Protein AF-T1HGW3-F1 (afdb_monomer_lite)

Structure (mmCIF, N/CA/C/O backbone):
data_AF-T1HGW3-F1
#
_entry.id   AF-T1HGW3-F1
#
loop_
_atom_site.group_PDB
_atom_site.id
_atom_site.type_symbol
_atom_site.label_atom_id
_atom_site.label_alt_id
_atom_site.label_comp_id
_atom_site.label_asym_id
_atom_site.label_entity_id
_atom_site.label_seq_id
_atom_site.pdbx_PDB_ins_code
_atom_site.Cartn_x
_atom_site.Cartn_y
_atom_site.Cartn_z
_atom_site.occupancy
_atom_site.B_iso_or_equiv
_atom_site.auth_seq_id
_atom_site.auth_comp_id
_atom_site.auth_asym_id
_atom_site.auth_atom_id
_atom_site.pdbx_PDB_model_num
ATOM 1 N N . MET A 1 1 ? -16.230 51.670 -9.156 1.00 35.34 1 MET A N 1
ATOM 2 C CA . MET A 1 1 ? -17.684 51.632 -9.440 1.00 35.34 1 MET A CA 1
ATOM 3 C C . MET A 1 1 ? -17.888 50.877 -10.754 1.00 35.34 1 MET A C 1
ATOM 5 O O . MET A 1 1 ? -17.147 51.159 -11.685 1.00 35.34 1 MET A O 1
ATOM 9 N N . LYS A 1 2 ? -18.877 49.965 -10.806 1.00 33.25 2 LYS A N 1
ATOM 10 C CA . LYS A 1 2 ? -19.169 48.921 -11.826 1.00 33.25 2 LYS A CA 1
ATOM 11 C C . LYS A 1 2 ? -18.373 47.618 -11.666 1.00 33.25 2 LYS A C 1
ATOM 13 O O . LYS A 1 2 ? -17.161 47.667 -11.560 1.00 33.25 2 LYS A O 1
ATOM 18 N N . LYS A 1 3 ? -18.965 46.429 -11.759 1.00 30.86 3 LYS A N 1
ATOM 19 C CA . LYS A 1 3 ? -20.284 45.877 -11.384 1.00 30.86 3 LYS A CA 1
ATOM 20 C C . LYS A 1 3 ? -20.116 44.364 -11.602 1.00 30.86 3 LYS A C 1
ATOM 22 O O . LYS A 1 3 ? -19.493 43.958 -12.575 1.00 30.86 3 LYS A O 1
ATOM 27 N N . TRP A 1 4 ? -20.674 43.571 -10.699 1.00 33.19 4 TRP A N 1
ATOM 28 C CA . TRP A 1 4 ? -20.906 42.135 -10.843 1.00 33.19 4 TRP A CA 1
ATOM 29 C C . TRP A 1 4 ? -21.545 41.773 -12.195 1.00 33.19 4 TRP A C 1
ATOM 31 O O . TRP A 1 4 ? -22.584 42.347 -12.518 1.00 33.19 4 TRP A O 1
ATOM 41 N N . LEU A 1 5 ? -21.005 40.771 -12.902 1.00 34.34 5 LEU A N 1
ATOM 42 C CA . LEU A 1 5 ? -21.762 39.895 -13.805 1.00 34.34 5 LEU A CA 1
ATOM 43 C C . LEU A 1 5 ? -21.205 38.458 -13.763 1.00 34.34 5 LEU A C 1
ATOM 45 O O . LEU A 1 5 ? -20.056 38.193 -14.095 1.00 34.34 5 LEU A O 1
ATOM 49 N N . ALA A 1 6 ? -22.085 37.570 -13.305 1.00 34.44 6 ALA A N 1
ATOM 50 C CA . ALA A 1 6 ? -22.198 36.127 -13.489 1.00 34.44 6 ALA A CA 1
ATOM 51 C C . ALA A 1 6 ? -21.183 35.391 -14.400 1.00 34.44 6 ALA A C 1
ATOM 53 O O . ALA A 1 6 ? -21.177 35.535 -15.617 1.00 34.44 6 ALA A O 1
ATOM 54 N N . GLY A 1 7 ? -20.485 34.412 -13.816 1.00 34.81 7 GLY A N 1
ATOM 55 C CA . GLY A 1 7 ? -20.885 33.010 -14.005 1.00 34.81 7 GLY A CA 1
ATOM 56 C C . GLY A 1 7 ? -20.758 32.355 -15.387 1.00 34.81 7 GLY A C 1
ATOM 57 O O . GLY A 1 7 ? -21.427 31.350 -15.608 1.00 34.81 7 GLY A O 1
ATOM 58 N N . LYS A 1 8 ? -19.913 32.841 -16.301 1.00 33.22 8 LYS A N 1
ATOM 59 C CA . LYS A 1 8 ? -19.412 32.033 -17.430 1.00 33.22 8 LYS A CA 1
ATOM 60 C C . LYS A 1 8 ? -17.915 32.257 -17.589 1.00 33.22 8 LYS A C 1
ATOM 62 O O . LYS A 1 8 ? -17.477 33.305 -18.051 1.00 33.22 8 LYS A O 1
ATOM 67 N N . ARG A 1 9 ? -17.133 31.263 -17.166 1.00 37.44 9 ARG A N 1
ATOM 68 C CA . ARG A 1 9 ? -15.692 31.187 -17.410 1.00 37.44 9 ARG A CA 1
ATOM 69 C C . ARG A 1 9 ? -15.518 30.988 -18.919 1.00 37.44 9 ARG A C 1
ATOM 71 O O . ARG A 1 9 ? -15.710 29.886 -19.419 1.00 37.44 9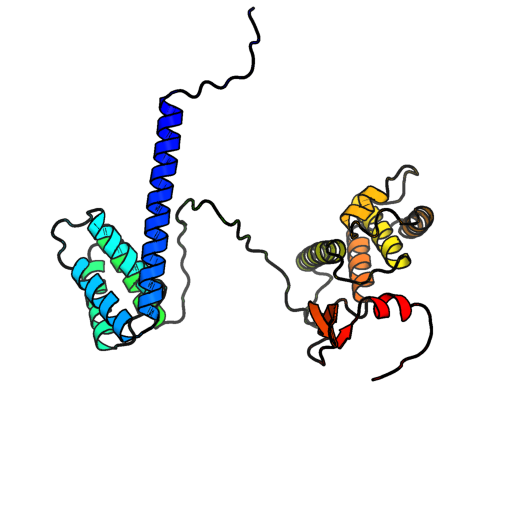 ARG A O 1
ATOM 78 N N . PHE A 1 10 ? -15.290 32.073 -19.657 1.00 38.00 10 PHE A N 1
ATOM 79 C CA . PHE A 1 10 ? -14.807 31.984 -21.031 1.00 38.00 10 PHE A CA 1
ATOM 80 C C . PHE A 1 10 ? -13.375 31.469 -20.938 1.00 38.00 10 PHE A C 1
ATOM 82 O O . PHE A 1 10 ? -12.465 32.236 -20.635 1.00 38.00 10 PHE A O 1
ATOM 89 N N . TYR A 1 11 ? -13.203 30.161 -21.107 1.00 37.62 11 TYR A N 1
ATOM 90 C CA . TYR A 1 11 ? -11.886 29.581 -21.323 1.00 37.62 11 TYR A CA 1
ATOM 91 C C . TYR A 1 11 ? -11.337 30.202 -22.605 1.00 37.62 11 TYR A C 1
ATOM 93 O O . TYR A 1 11 ? -12.008 30.189 -23.642 1.00 37.62 11 TYR A O 1
ATOM 101 N N . SER A 1 12 ? -10.166 30.826 -22.520 1.00 45.72 12 SER A N 1
ATOM 102 C CA . SER A 1 12 ? -9.474 31.305 -23.709 1.00 45.72 12 SER A CA 1
ATOM 103 C C . SER A 1 12 ? -9.218 30.108 -24.631 1.00 45.72 12 SER A C 1
ATOM 105 O O . SER A 1 12 ? -8.975 28.994 -24.164 1.00 45.72 12 SER A O 1
ATOM 107 N N . ASN A 1 13 ? -9.274 30.313 -25.951 1.00 43.00 13 ASN A N 1
ATOM 108 C CA . ASN A 1 13 ? -9.000 29.237 -26.913 1.00 43.00 13 ASN A CA 1
ATOM 109 C C . ASN A 1 13 ? -7.637 28.566 -26.646 1.00 43.00 13 ASN A C 1
ATOM 111 O O . ASN A 1 13 ? -7.491 27.374 -26.883 1.00 43.00 13 ASN A O 1
ATOM 115 N N . GLU A 1 14 ? -6.670 29.294 -26.082 1.00 45.25 14 GLU A N 1
ATOM 116 C CA . GLU A 1 14 ? -5.367 28.766 -25.659 1.00 45.25 14 GLU A CA 1
ATOM 117 C C . GLU A 1 14 ? -5.450 27.772 -24.485 1.00 45.25 14 GLU A C 1
ATOM 119 O O . GLU A 1 14 ? -4.752 26.761 -24.521 1.00 45.25 14 GLU A O 1
ATOM 124 N N . GLU A 1 15 ? -6.320 27.985 -23.486 1.00 45.53 15 GLU A N 1
ATOM 125 C CA . GLU A 1 15 ? -6.534 27.028 -22.382 1.00 45.53 15 GLU A CA 1
ATOM 126 C C . GLU A 1 15 ? -7.225 25.748 -22.869 1.00 45.53 15 GLU A C 1
ATOM 128 O O . GLU A 1 15 ? -6.808 24.649 -22.508 1.00 45.53 15 GLU A O 1
ATOM 133 N N . VAL A 1 16 ? -8.225 25.866 -23.750 1.00 51.69 16 VAL A N 1
ATOM 134 C CA . VAL A 1 16 ? -8.924 24.699 -24.322 1.00 51.69 16 VAL A CA 1
ATOM 135 C C . VAL A 1 16 ? -7.991 23.878 -25.219 1.00 51.69 16 VAL A C 1
ATOM 137 O O . VAL A 1 16 ? -8.015 22.647 -25.181 1.00 51.69 16 VAL A O 1
ATOM 140 N N . ILE A 1 17 ? -7.129 24.537 -25.999 1.00 53.41 17 ILE A N 1
ATOM 141 C CA . ILE A 1 17 ? -6.108 23.866 -26.815 1.00 53.41 17 ILE A CA 1
ATOM 142 C C . ILE A 1 17 ? -5.052 23.205 -25.917 1.00 53.41 17 ILE A C 1
ATOM 144 O O . ILE A 1 17 ? -4.644 22.083 -26.202 1.00 53.41 17 ILE A O 1
ATOM 148 N N . ALA A 1 18 ? -4.641 23.838 -24.813 1.00 52.56 18 ALA A N 1
ATOM 149 C CA . ALA A 1 18 ? -3.690 23.257 -23.865 1.00 52.56 18 ALA A CA 1
ATOM 150 C C . ALA A 1 18 ? -4.257 22.036 -23.119 1.00 52.56 18 ALA A C 1
ATOM 152 O O . ALA A 1 18 ? -3.550 21.040 -22.979 1.00 52.56 18 ALA A O 1
ATOM 153 N N . GLU A 1 19 ? -5.525 22.066 -22.696 1.00 51.50 19 GLU A N 1
ATOM 154 C CA . GLU A 1 19 ? -6.200 20.911 -22.085 1.00 51.50 19 GLU A CA 1
ATOM 155 C C . GLU A 1 19 ? -6.411 19.778 -23.094 1.00 51.50 19 GLU A C 1
ATOM 157 O O . GLU A 1 19 ? -6.121 18.626 -22.786 1.00 51.50 19 GLU A O 1
ATOM 162 N N . THR A 1 20 ? -6.815 20.093 -24.328 1.00 52.31 20 THR A N 1
ATOM 163 C CA . THR A 1 20 ? -6.982 19.089 -25.395 1.00 52.31 20 THR A CA 1
ATOM 164 C C . THR A 1 20 ? -5.640 18.466 -25.793 1.00 52.31 20 THR A C 1
ATOM 166 O O . THR A 1 20 ? -5.544 17.254 -25.999 1.00 52.31 20 THR A O 1
ATOM 169 N N . ASN A 1 21 ? -4.574 19.267 -25.852 1.00 51.03 21 ASN A N 1
ATOM 170 C CA . ASN A 1 21 ? -3.213 18.786 -26.083 1.00 51.03 21 ASN A CA 1
ATOM 171 C C . ASN A 1 21 ? -2.701 17.962 -24.892 1.00 51.03 21 ASN A C 1
ATOM 173 O O . ASN A 1 21 ? -2.064 16.935 -25.091 1.00 51.03 21 ASN A O 1
ATOM 177 N N . GLY A 1 22 ? -3.016 18.355 -23.656 1.00 52.16 22 GLY A N 1
ATOM 178 C CA . GLY A 1 22 ? -2.684 17.585 -22.457 1.00 52.16 22 GLY A CA 1
ATOM 179 C C . GLY A 1 22 ? -3.406 16.238 -22.411 1.00 52.16 22 GLY A C 1
ATOM 180 O O . GLY A 1 22 ? -2.785 15.210 -22.159 1.00 52.16 22 GLY A O 1
ATOM 181 N N . ASP A 1 23 ? -4.697 16.216 -22.738 1.00 56.41 23 ASP A N 1
ATOM 182 C CA . ASP A 1 23 ? -5.510 15.001 -22.772 1.00 56.41 23 ASP A CA 1
ATOM 183 C C . ASP A 1 23 ? -5.105 14.049 -23.903 1.00 56.41 23 ASP A C 1
ATOM 185 O O . ASP A 1 23 ? -5.106 12.832 -23.714 1.00 56.41 23 ASP A O 1
ATOM 189 N N . THR A 1 24 ? -4.735 14.570 -25.075 1.00 58.16 24 THR A N 1
ATOM 190 C CA . THR A 1 24 ? -4.224 13.748 -26.186 1.00 58.16 24 THR A CA 1
ATOM 191 C C . THR A 1 24 ? -2.833 13.190 -25.895 1.00 58.16 24 THR A C 1
ATOM 193 O O . THR A 1 24 ? -2.584 12.018 -26.179 1.00 58.16 24 THR A O 1
ATOM 196 N N . VAL A 1 25 ? -1.950 13.974 -25.266 1.00 59.56 25 VAL A N 1
ATOM 197 C CA . VAL A 1 25 ? -0.627 13.509 -24.822 1.00 59.56 25 VAL A CA 1
ATOM 198 C C . VAL A 1 25 ? -0.758 12.423 -23.751 1.00 59.56 25 VAL A C 1
ATOM 200 O O . VAL A 1 25 ? -0.160 11.362 -23.915 1.00 59.56 25 VAL A O 1
ATOM 203 N N . CYS A 1 26 ? -1.598 12.619 -22.728 1.00 59.25 26 CYS A N 1
ATOM 204 C CA . CYS A 1 26 ? -1.843 11.605 -21.697 1.00 59.25 26 CYS A CA 1
ATOM 205 C C . CYS A 1 26 ? -2.392 10.296 -22.285 1.00 59.25 26 CYS A C 1
ATOM 207 O O . CYS A 1 26 ? -1.941 9.218 -21.911 1.00 59.25 26 CYS A O 1
ATOM 209 N N . ARG A 1 27 ? -3.319 10.370 -23.251 1.00 60.47 27 ARG A N 1
ATOM 210 C CA . ARG A 1 27 ? -3.857 9.174 -23.925 1.00 60.47 27 ARG A CA 1
ATOM 211 C C . ARG A 1 27 ? -2.791 8.415 -24.711 1.00 60.47 27 ARG A C 1
ATOM 213 O O . ARG A 1 27 ? -2.727 7.195 -24.611 1.00 60.47 27 ARG A O 1
ATOM 220 N N . ALA A 1 28 ? -1.940 9.124 -25.450 1.00 60.84 28 ALA A N 1
ATOM 221 C CA . ALA A 1 28 ? -0.844 8.500 -26.188 1.00 60.84 28 ALA A CA 1
ATOM 222 C C . ALA A 1 28 ? 0.185 7.846 -25.244 1.00 60.84 28 ALA A C 1
ATOM 224 O O . ALA A 1 28 ? 0.716 6.777 -25.540 1.00 60.84 28 ALA A O 1
ATOM 225 N N . GLU A 1 29 ? 0.470 8.462 -24.095 1.00 64.25 29 GLU A N 1
ATOM 226 C CA . GLU A 1 29 ? 1.344 7.891 -23.063 1.00 64.25 29 GLU A CA 1
ATOM 227 C C . GLU A 1 29 ? 0.744 6.630 -22.422 1.00 64.25 29 GLU A C 1
ATOM 229 O O . GLU A 1 29 ? 1.451 5.628 -22.286 1.00 64.25 29 GLU A O 1
ATOM 234 N N . ASP A 1 30 ? -0.554 6.634 -22.113 1.00 68.50 30 ASP A N 1
ATOM 235 C CA . ASP A 1 30 ? -1.272 5.471 -21.576 1.00 68.50 30 ASP A CA 1
ATOM 236 C C . ASP A 1 30 ? -1.290 4.296 -22.575 1.00 68.50 30 ASP A C 1
ATOM 238 O O . ASP A 1 30 ? -1.044 3.147 -22.198 1.00 68.50 30 ASP A O 1
ATOM 242 N N . GLU A 1 31 ? -1.497 4.568 -23.868 1.00 74.44 31 GLU A N 1
ATOM 243 C CA . GLU A 1 31 ? -1.407 3.558 -24.934 1.00 74.44 31 GLU A CA 1
ATOM 244 C C . GLU A 1 31 ? -0.008 2.933 -25.013 1.00 74.44 31 GLU A C 1
ATOM 246 O O . GLU A 1 31 ? 0.134 1.713 -25.148 1.00 74.44 31 GLU A O 1
ATOM 251 N N . HIS A 1 32 ? 1.041 3.750 -24.876 1.00 72.69 32 HIS A N 1
ATOM 252 C CA . HIS A 1 32 ? 2.415 3.259 -24.840 1.00 72.69 32 HIS A CA 1
ATOM 253 C C . HIS A 1 32 ? 2.677 2.375 -23.615 1.00 72.69 32 HIS A C 1
ATOM 255 O O . HIS A 1 32 ? 3.290 1.317 -23.762 1.00 72.69 32 HIS A O 1
ATOM 261 N N . ILE A 1 33 ? 2.199 2.755 -22.428 1.00 76.00 33 ILE A N 1
ATOM 262 C CA . ILE A 1 33 ? 2.351 1.950 -21.207 1.00 76.00 33 ILE A CA 1
ATOM 263 C C . ILE A 1 33 ? 1.651 0.597 -21.365 1.00 76.00 33 ILE A C 1
ATOM 265 O O . ILE A 1 33 ? 2.260 -0.441 -21.094 1.00 76.00 33 ILE A O 1
ATOM 269 N N . HIS A 1 34 ? 0.414 0.587 -21.864 1.00 77.88 34 HIS A N 1
ATOM 270 C CA . HIS A 1 34 ? -0.331 -0.649 -22.100 1.00 77.88 34 HIS A CA 1
ATOM 271 C C . HIS A 1 34 ? 0.341 -1.560 -23.127 1.00 77.88 34 HIS A C 1
ATOM 273 O O . HIS A 1 34 ? 0.393 -2.778 -22.933 1.00 77.88 34 HIS A O 1
ATOM 279 N N . LEU A 1 35 ? 0.900 -0.993 -24.198 1.00 82.56 35 LEU A N 1
ATOM 280 C CA . LEU A 1 35 ? 1.646 -1.761 -25.189 1.00 82.56 35 LEU A CA 1
ATOM 281 C C . LEU A 1 35 ? 2.895 -2.410 -24.574 1.00 82.56 35 LEU A C 1
ATOM 283 O O . LEU A 1 35 ? 3.123 -3.603 -24.774 1.00 82.56 35 LEU A O 1
ATOM 287 N N . LEU A 1 36 ? 3.679 -1.656 -23.796 1.00 82.69 36 LEU A N 1
ATOM 288 C CA . LEU A 1 36 ? 4.890 -2.163 -23.137 1.00 82.69 36 LEU A CA 1
ATOM 289 C C . LEU A 1 36 ? 4.564 -3.272 -22.129 1.00 82.69 36 LEU A C 1
ATOM 291 O O . LEU A 1 36 ? 5.244 -4.302 -22.113 1.00 82.69 36 LEU A O 1
ATOM 295 N N . GLN A 1 37 ? 3.509 -3.087 -21.329 1.00 82.12 37 GLN A N 1
ATOM 296 C CA . GLN A 1 37 ? 2.993 -4.108 -20.412 1.00 82.12 37 GLN A CA 1
ATOM 297 C C . GLN A 1 37 ? 2.606 -5.372 -21.179 1.00 82.12 37 GLN A C 1
ATOM 299 O O . GLN A 1 37 ? 3.113 -6.448 -20.876 1.00 82.12 37 GLN A O 1
ATOM 304 N N . THR A 1 38 ? 1.811 -5.231 -22.242 1.00 85.69 38 THR A N 1
ATOM 305 C CA . THR A 1 38 ? 1.345 -6.361 -23.056 1.00 85.69 38 THR A CA 1
ATOM 306 C C . THR A 1 38 ? 2.509 -7.139 -23.670 1.00 85.69 38 THR A C 1
ATOM 308 O O . THR A 1 38 ? 2.530 -8.367 -23.605 1.00 85.69 38 THR A O 1
ATOM 311 N N . ILE A 1 39 ? 3.495 -6.453 -24.258 1.00 86.44 39 ILE A N 1
ATOM 312 C CA . ILE A 1 39 ? 4.671 -7.100 -24.865 1.00 86.44 39 ILE A CA 1
ATOM 313 C C . ILE A 1 39 ? 5.464 -7.868 -23.804 1.00 86.44 39 ILE A C 1
ATOM 315 O O . ILE A 1 39 ? 5.804 -9.033 -24.013 1.00 86.44 39 ILE A O 1
ATOM 319 N N . THR A 1 40 ? 5.724 -7.233 -22.659 1.00 83.81 40 THR A N 1
ATOM 320 C CA . THR A 1 40 ? 6.521 -7.825 -21.577 1.00 83.81 40 THR A CA 1
ATOM 321 C C . THR A 1 40 ? 5.810 -9.035 -20.973 1.00 83.81 40 THR A C 1
ATOM 323 O O . THR A 1 40 ? 6.403 -10.108 -20.875 1.00 83.81 40 THR A O 1
ATOM 326 N N . GLU A 1 41 ? 4.519 -8.911 -20.657 1.00 86.88 41 GLU A N 1
ATOM 327 C CA . GLU A 1 41 ? 3.695 -10.004 -20.133 1.00 86.88 41 GLU A CA 1
ATOM 328 C C . GLU A 1 41 ? 3.662 -11.196 -21.093 1.00 86.88 41 GLU A C 1
ATOM 330 O O . GLU A 1 41 ? 3.873 -12.333 -20.675 1.00 86.88 41 GLU A O 1
ATOM 335 N N . ARG A 1 42 ? 3.455 -10.952 -22.395 1.00 86.56 42 ARG A N 1
ATOM 336 C CA . ARG A 1 42 ? 3.427 -12.013 -23.414 1.00 86.56 42 ARG A CA 1
ATOM 337 C C . ARG A 1 42 ? 4.778 -12.703 -23.565 1.00 86.56 42 ARG A C 1
ATOM 339 O O . ARG A 1 42 ? 4.807 -13.926 -23.702 1.00 86.56 42 ARG A O 1
ATOM 346 N N . ALA A 1 43 ? 5.878 -11.952 -23.526 1.00 88.31 43 ALA A N 1
ATOM 347 C CA . ALA A 1 43 ? 7.223 -12.512 -23.604 1.00 88.31 43 ALA A CA 1
ATOM 348 C C . ALA A 1 43 ? 7.556 -13.377 -22.377 1.00 88.31 43 ALA A C 1
ATOM 350 O O . ALA A 1 43 ? 8.167 -14.433 -22.521 1.00 88.31 43 ALA A O 1
ATOM 351 N N . MET A 1 44 ? 7.084 -12.988 -21.189 1.00 87.81 44 MET A N 1
ATOM 352 C CA . MET A 1 44 ? 7.277 -13.740 -19.943 1.00 87.81 44 MET A CA 1
ATOM 353 C C . MET A 1 44 ? 6.516 -15.074 -19.890 1.00 87.81 44 MET A C 1
ATOM 355 O O . MET A 1 44 ? 6.827 -15.909 -19.046 1.00 87.81 44 MET A O 1
ATOM 359 N N . LEU A 1 45 ? 5.558 -15.321 -20.793 1.00 89.81 45 LEU A N 1
ATOM 360 C CA . LEU A 1 45 ? 4.833 -16.599 -20.845 1.00 89.81 45 LEU A CA 1
ATOM 361 C C . LEU A 1 45 ? 5.699 -17.771 -21.328 1.00 89.81 45 LEU A C 1
ATOM 363 O O . LEU A 1 45 ? 5.347 -18.924 -21.077 1.00 89.81 45 LEU A O 1
ATOM 367 N N . LYS A 1 46 ? 6.783 -17.508 -22.071 1.00 89.94 46 LYS A N 1
ATOM 368 C CA . LYS A 1 46 ? 7.682 -18.547 -22.593 1.00 89.94 46 LYS A CA 1
ATOM 369 C C . LYS A 1 46 ? 9.122 -18.061 -22.615 1.00 89.94 46 LYS A C 1
ATOM 371 O O . LYS A 1 46 ? 9.433 -17.079 -23.282 1.00 89.94 46 LYS A O 1
ATOM 376 N N . ASP A 1 47 ? 10.021 -18.849 -22.039 1.00 89.94 47 ASP A N 1
ATOM 377 C CA . ASP A 1 47 ? 11.460 -18.568 -22.009 1.00 89.94 47 ASP A CA 1
ATOM 378 C C . ASP A 1 47 ? 12.055 -18.256 -23.389 1.00 89.94 47 ASP A C 1
ATOM 380 O O . ASP A 1 47 ? 12.934 -17.403 -23.505 1.00 89.94 47 ASP A O 1
ATOM 384 N N . SER A 1 48 ? 11.590 -18.923 -24.450 1.00 91.38 48 SER A N 1
ATOM 385 C CA . SER A 1 48 ? 12.045 -18.665 -25.821 1.00 91.38 48 SER A CA 1
ATOM 386 C C . SER A 1 48 ? 11.612 -17.293 -26.347 1.00 91.38 48 SER A C 1
ATOM 388 O O . SER A 1 48 ? 12.392 -16.640 -27.032 1.00 91.38 48 SER A O 1
ATOM 390 N N . LEU A 1 49 ? 10.397 -16.840 -26.013 1.00 92.88 49 LEU A N 1
ATOM 391 C CA . LEU A 1 49 ? 9.899 -15.510 -26.386 1.00 92.88 49 LEU A CA 1
ATOM 392 C C . LEU A 1 49 ? 10.610 -14.420 -25.591 1.00 92.88 49 LEU A C 1
ATOM 394 O O . LEU A 1 49 ? 10.927 -13.370 -26.142 1.00 92.88 49 LEU A O 1
ATOM 398 N N . LEU A 1 50 ? 10.904 -14.686 -24.319 1.00 92.31 50 LEU A N 1
ATOM 399 C CA . LEU A 1 50 ? 11.708 -13.786 -23.507 1.00 92.31 50 LEU A CA 1
ATOM 400 C C . LEU A 1 50 ? 13.122 -13.639 -24.084 1.00 92.31 50 LEU A C 1
ATOM 402 O O . LEU A 1 50 ? 13.605 -12.522 -24.240 1.00 92.31 50 LEU A O 1
ATOM 406 N N . GLY A 1 51 ? 13.766 -14.748 -24.459 1.00 94.38 51 GLY A N 1
ATOM 407 C CA . GLY A 1 51 ? 15.061 -14.725 -25.141 1.00 94.38 51 GLY A CA 1
ATOM 408 C C . GLY A 1 51 ? 15.035 -13.907 -26.438 1.00 94.38 51 GLY A C 1
ATOM 409 O O . GLY A 1 51 ? 15.907 -13.063 -26.640 1.00 94.38 51 GLY A O 1
ATOM 410 N N . GLU A 1 52 ? 14.012 -14.105 -27.274 1.00 95.56 52 GLU A N 1
ATOM 411 C CA . GLU A 1 52 ? 13.806 -13.349 -28.517 1.00 95.56 52 GLU A CA 1
ATOM 412 C C . GLU A 1 52 ? 13.610 -11.847 -28.259 1.00 95.56 52 GLU A C 1
ATOM 414 O O . GLU A 1 52 ? 14.262 -11.027 -28.903 1.00 95.56 52 GLU A O 1
ATOM 419 N N . LEU A 1 53 ? 12.789 -11.475 -27.269 1.00 94.88 53 LEU A N 1
ATOM 420 C CA . LEU A 1 53 ? 12.590 -10.079 -26.870 1.00 94.88 53 LEU A CA 1
ATOM 421 C C . LEU A 1 53 ? 13.929 -9.406 -26.536 1.00 94.88 53 LEU A C 1
ATOM 423 O O . LEU A 1 53 ? 14.208 -8.310 -27.021 1.00 94.88 53 LEU A O 1
ATOM 427 N N . TYR A 1 54 ? 14.787 -10.066 -25.754 1.00 96.44 54 TYR A N 1
ATOM 428 C CA . TYR A 1 54 ? 16.103 -9.520 -25.417 1.00 96.44 54 TYR A CA 1
ATOM 429 C C . TYR A 1 54 ? 17.010 -9.361 -26.634 1.00 96.44 54 TYR A C 1
ATOM 431 O O . TYR A 1 54 ? 17.668 -8.331 -26.761 1.00 96.44 54 TYR A O 1
ATOM 439 N N . LEU A 1 55 ? 17.046 -10.343 -27.536 1.00 97.19 55 LEU A N 1
ATOM 440 C CA . LEU A 1 55 ? 17.854 -10.250 -28.754 1.00 97.19 55 LEU A CA 1
ATOM 441 C C . LEU A 1 55 ? 17.383 -9.104 -29.655 1.00 97.19 55 LEU A C 1
ATOM 443 O O . LEU A 1 55 ? 18.210 -8.355 -30.178 1.00 97.19 55 LEU A O 1
ATOM 447 N N . GLN A 1 56 ? 16.069 -8.914 -29.783 1.00 96.44 56 GLN A N 1
ATOM 448 C CA . GLN A 1 56 ? 15.498 -7.794 -30.527 1.00 96.44 56 GLN A CA 1
ATOM 449 C C . GLN A 1 56 ? 15.846 -6.450 -29.884 1.00 96.44 56 GLN A C 1
ATOM 451 O O . GLN A 1 56 ? 16.272 -5.537 -30.585 1.00 96.44 56 GLN A O 1
ATOM 456 N N . LEU A 1 57 ? 15.734 -6.321 -28.561 1.00 95.94 57 LEU A N 1
ATOM 457 C CA . LEU A 1 57 ? 16.074 -5.078 -27.864 1.00 95.94 57 LEU A CA 1
ATOM 458 C C . LEU A 1 57 ? 17.567 -4.748 -27.952 1.00 95.94 57 LEU A C 1
ATOM 460 O O . LEU A 1 57 ? 17.919 -3.594 -28.189 1.00 95.94 57 LEU A O 1
ATOM 464 N N . ILE A 1 58 ? 18.447 -5.747 -27.829 1.00 96.88 58 ILE A N 1
ATOM 465 C CA . ILE A 1 58 ? 19.892 -5.565 -28.037 1.00 96.88 58 ILE A CA 1
ATOM 466 C C . ILE A 1 58 ? 20.155 -5.088 -29.467 1.00 96.88 58 ILE A C 1
ATOM 468 O O . ILE A 1 58 ? 20.874 -4.112 -29.665 1.00 96.88 58 ILE A O 1
ATOM 472 N N . LYS A 1 59 ? 19.515 -5.708 -30.467 1.00 96.62 59 LYS A N 1
ATOM 473 C CA . LYS A 1 59 ? 19.628 -5.282 -31.867 1.00 96.62 59 LYS A CA 1
ATOM 474 C C . LYS A 1 59 ? 19.200 -3.824 -32.057 1.00 96.62 59 LYS A C 1
ATOM 476 O O . LYS A 1 59 ? 19.934 -3.070 -32.679 1.00 96.62 59 LYS A O 1
ATOM 481 N N . GLN A 1 60 ? 18.049 -3.418 -31.517 1.00 95.19 60 GLN A N 1
ATOM 482 C CA . GLN A 1 60 ? 17.533 -2.049 -31.684 1.00 95.19 60 GLN A CA 1
ATOM 483 C C . GLN A 1 60 ? 18.336 -0.983 -30.923 1.00 95.19 60 GLN A C 1
ATOM 485 O O . GLN A 1 60 ? 18.209 0.205 -31.208 1.00 95.19 60 GLN A O 1
ATOM 490 N N . THR A 1 61 ? 19.154 -1.398 -29.956 1.00 95.19 61 THR A N 1
ATOM 491 C CA . THR A 1 61 ? 20.026 -0.515 -29.167 1.00 95.19 61 THR A CA 1
ATOM 492 C C . THR A 1 61 ? 21.495 -0.589 -29.593 1.00 95.19 61 THR A C 1
ATOM 494 O O . THR A 1 61 ? 22.341 0.067 -28.994 1.00 95.19 61 THR A O 1
ATOM 497 N N . THR A 1 62 ? 21.820 -1.373 -30.626 1.00 94.94 62 THR A N 1
ATOM 498 C CA . THR A 1 62 ? 23.174 -1.470 -31.184 1.00 94.94 62 THR A CA 1
ATOM 499 C C . THR A 1 62 ? 23.301 -0.527 -32.372 1.00 94.94 62 THR A C 1
ATOM 501 O O . THR A 1 62 ? 22.544 -0.664 -33.329 1.00 94.94 62 THR A O 1
ATOM 504 N N . ASP A 1 63 ? 24.261 0.402 -32.314 1.00 90.06 63 ASP A N 1
ATOM 505 C CA . ASP A 1 63 ? 24.659 1.282 -33.424 1.00 90.06 63 ASP A CA 1
ATOM 506 C C . ASP A 1 63 ? 23.458 1.924 -34.152 1.00 90.06 63 ASP A C 1
ATOM 508 O O . ASP A 1 63 ? 23.362 1.922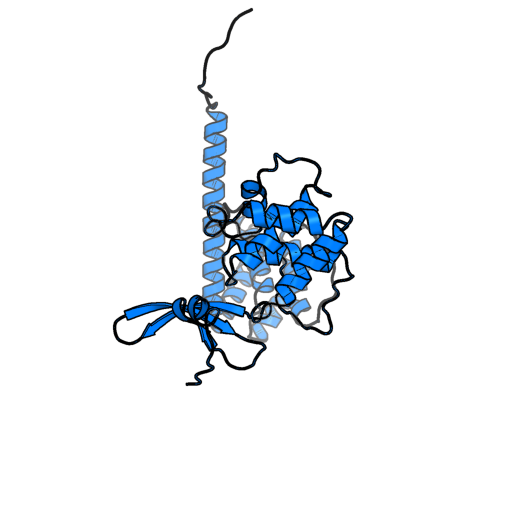 -35.381 1.00 90.06 63 ASP A O 1
ATOM 512 N N . HIS A 1 64 ? 22.497 2.441 -33.376 1.00 90.38 64 HIS A N 1
ATOM 513 C CA . HIS A 1 64 ? 21.286 3.051 -33.920 1.00 90.38 64 HIS A CA 1
ATOM 514 C C . HIS A 1 64 ? 21.652 4.244 -34.827 1.00 90.38 64 HIS A C 1
ATOM 516 O O . HIS A 1 64 ? 22.480 5.064 -34.426 1.00 90.38 64 HIS A O 1
ATOM 522 N N . PRO A 1 65 ? 21.024 4.395 -36.011 1.00 88.88 65 PRO A N 1
ATOM 523 C CA . PRO A 1 65 ? 21.409 5.409 -37.003 1.00 88.88 65 PRO A CA 1
ATOM 524 C C . PRO A 1 65 ? 21.266 6.851 -36.502 1.00 88.88 65 PRO A C 1
ATOM 526 O O . PRO A 1 65 ? 21.957 7.741 -36.986 1.00 88.88 65 PRO A O 1
ATOM 529 N N . ASP A 1 66 ? 20.374 7.066 -35.535 1.00 89.00 66 ASP A N 1
ATOM 530 C CA . ASP A 1 66 ? 20.166 8.349 -34.862 1.00 89.00 66 ASP A CA 1
ATOM 531 C C . ASP A 1 66 ? 20.220 8.158 -33.332 1.00 89.00 66 ASP A C 1
ATOM 533 O O . ASP A 1 66 ? 19.190 7.827 -32.713 1.00 89.00 66 ASP A O 1
ATOM 537 N N . PRO A 1 67 ? 21.420 8.222 -32.723 1.00 86.50 67 PRO A N 1
ATOM 538 C CA . PRO A 1 67 ? 21.604 8.039 -31.287 1.00 86.50 67 PRO A CA 1
ATOM 539 C C . PRO A 1 67 ? 20.847 9.090 -30.471 1.00 86.50 67 PRO A C 1
ATOM 541 O O . PRO A 1 67 ? 20.778 10.255 -30.847 1.00 86.50 67 PRO A O 1
ATOM 544 N N . ASN A 1 68 ? 20.299 8.703 -29.320 1.00 86.81 68 ASN A N 1
ATOM 545 C CA . ASN A 1 68 ? 19.465 9.546 -28.447 1.00 86.81 68 ASN A CA 1
ATOM 546 C C . ASN A 1 68 ? 18.162 10.077 -29.084 1.00 86.81 68 ASN A C 1
ATOM 548 O O . ASN A 1 68 ? 17.454 10.879 -28.470 1.00 86.81 68 ASN A O 1
ATOM 552 N N . SER A 1 69 ? 17.786 9.606 -30.276 1.00 90.62 69 SER A N 1
ATOM 553 C CA . SER A 1 69 ? 16.460 9.874 -30.839 1.00 90.62 69 SER A CA 1
ATOM 554 C C . SER A 1 69 ? 15.348 9.320 -29.945 1.00 90.62 69 SER A C 1
ATOM 556 O O . SER A 1 69 ? 15.523 8.347 -29.208 1.00 90.62 69 SER A O 1
ATOM 558 N N . ARG A 1 70 ? 14.138 9.885 -30.047 1.00 86.62 70 ARG A N 1
ATOM 559 C CA . ARG A 1 70 ? 12.974 9.421 -29.265 1.00 86.62 70 ARG A CA 1
ATOM 560 C C . ARG A 1 70 ? 12.708 7.921 -29.437 1.00 86.62 70 ARG A C 1
ATOM 562 O O . ARG A 1 70 ? 12.264 7.266 -28.499 1.00 86.62 70 ARG A O 1
ATOM 569 N N . VAL A 1 71 ? 12.955 7.383 -30.632 1.00 88.38 71 VAL A N 1
ATOM 570 C CA . VAL A 1 71 ? 12.778 5.958 -30.943 1.00 88.38 71 VAL A CA 1
ATOM 571 C C . VAL A 1 71 ? 13.851 5.119 -30.253 1.00 88.38 71 VAL A C 1
ATOM 573 O O . VAL A 1 71 ? 13.520 4.165 -29.555 1.00 88.38 71 VAL A O 1
ATOM 576 N N . ASN A 1 72 ? 15.117 5.510 -30.374 1.00 91.69 72 ASN A N 1
ATOM 577 C CA . ASN A 1 72 ? 16.230 4.859 -29.692 1.00 91.69 72 ASN A CA 1
ATOM 578 C C . ASN A 1 72 ? 16.033 4.832 -28.163 1.00 91.69 72 ASN A C 1
ATOM 580 O O . ASN A 1 72 ? 16.090 3.764 -27.551 1.00 91.69 72 ASN A O 1
ATOM 584 N N . LEU A 1 73 ? 15.691 5.975 -27.557 1.00 90.81 73 LEU A N 1
ATOM 585 C CA . LEU A 1 73 ? 15.482 6.072 -26.110 1.00 90.81 73 LEU A CA 1
ATOM 586 C C . LEU A 1 73 ? 14.301 5.226 -25.627 1.00 90.81 73 LEU A C 1
ATOM 588 O O . LEU A 1 73 ? 14.325 4.733 -24.504 1.00 90.81 73 LEU A O 1
ATOM 592 N N . ARG A 1 74 ? 13.286 4.994 -26.470 1.00 89.94 74 ARG A N 1
ATOM 593 C CA . ARG A 1 74 ? 12.194 4.057 -26.160 1.00 89.94 74 ARG A CA 1
ATOM 594 C C . ARG A 1 74 ? 12.675 2.608 -26.114 1.00 89.94 74 ARG A C 1
ATOM 596 O O . ARG A 1 74 ? 12.255 1.875 -25.220 1.00 89.94 74 ARG A O 1
ATOM 603 N N . HIS A 1 75 ? 13.561 2.197 -27.022 1.00 92.94 75 HIS A N 1
ATOM 604 C CA . HIS A 1 75 ? 14.158 0.858 -26.981 1.00 92.94 75 HIS A CA 1
ATOM 605 C C . HIS A 1 75 ? 15.035 0.671 -25.739 1.00 92.94 75 HIS A C 1
ATOM 607 O O . HIS A 1 75 ? 14.920 -0.348 -25.059 1.00 92.94 75 HIS A O 1
ATOM 613 N N . TRP A 1 76 ? 15.844 1.675 -25.390 1.00 94.81 76 TRP A N 1
ATOM 614 C CA . TRP A 1 76 ? 16.642 1.669 -24.162 1.00 94.81 76 TRP A CA 1
ATOM 615 C C . TRP A 1 76 ? 15.785 1.662 -22.895 1.00 94.81 76 TRP A C 1
ATOM 617 O O . TRP A 1 76 ? 16.057 0.886 -21.976 1.00 94.81 76 TRP A O 1
ATOM 627 N N . ALA A 1 77 ? 14.712 2.454 -22.862 1.00 91.19 77 ALA A N 1
ATOM 628 C CA . ALA A 1 77 ? 13.753 2.447 -21.766 1.00 91.19 77 ALA A CA 1
ATOM 629 C C . ALA A 1 77 ? 13.115 1.060 -21.599 1.00 91.19 77 ALA A C 1
ATOM 631 O O . ALA A 1 77 ? 13.128 0.520 -20.494 1.00 91.19 77 ALA A O 1
ATOM 632 N N . LEU A 1 78 ? 12.645 0.432 -22.684 1.00 91.44 78 LEU A N 1
ATOM 633 C CA . LEU A 1 78 ? 12.071 -0.916 -22.636 1.00 91.44 78 LEU A CA 1
ATOM 634 C C . LEU A 1 78 ? 13.103 -1.974 -22.214 1.00 91.44 78 LEU A C 1
ATOM 636 O O . LEU A 1 78 ? 12.787 -2.822 -21.385 1.00 91.44 78 LEU A O 1
ATOM 640 N N . LEU A 1 79 ? 14.342 -1.909 -22.710 1.00 94.19 79 LEU A N 1
ATOM 641 C CA . LEU A 1 79 ? 15.415 -2.816 -22.289 1.00 94.19 79 LEU A CA 1
ATOM 642 C C . LEU A 1 79 ? 15.709 -2.692 -20.788 1.00 94.19 79 LEU A C 1
ATOM 644 O O . LEU A 1 79 ? 15.803 -3.697 -20.085 1.00 94.19 79 LEU A O 1
ATOM 648 N N . SER A 1 80 ? 15.808 -1.460 -20.289 1.00 92.62 80 SER A N 1
ATOM 649 C CA . SER A 1 80 ? 16.056 -1.184 -18.873 1.00 92.62 80 SER A CA 1
ATOM 650 C C . SER A 1 80 ? 14.902 -1.636 -17.971 1.00 92.62 80 SER A C 1
ATOM 652 O O . SER A 1 80 ? 15.141 -2.246 -16.926 1.00 92.62 80 SER A O 1
ATOM 654 N N . LEU A 1 81 ? 13.659 -1.428 -18.418 1.00 88.81 81 LEU A N 1
ATOM 655 C CA . LEU A 1 81 ? 12.453 -1.903 -17.751 1.00 88.81 81 LEU A CA 1
ATOM 656 C C . LEU A 1 81 ? 12.431 -3.431 -17.707 1.00 88.81 81 LEU A C 1
ATOM 658 O O . LEU A 1 81 ? 12.265 -3.999 -16.630 1.00 88.81 81 LEU A O 1
ATOM 662 N N . ALA A 1 82 ? 12.661 -4.097 -18.841 1.00 90.25 82 ALA A N 1
ATOM 663 C CA . ALA A 1 82 ? 12.683 -5.553 -18.920 1.00 90.25 82 ALA A CA 1
ATOM 664 C C . ALA A 1 82 ? 13.701 -6.139 -17.932 1.00 90.25 82 ALA A C 1
ATOM 666 O O . ALA A 1 82 ? 13.327 -6.978 -17.119 1.00 90.25 82 ALA A O 1
ATOM 667 N N . CYS A 1 83 ? 14.940 -5.623 -17.912 1.00 91.12 83 CYS A N 1
ATOM 668 C CA . CYS A 1 83 ? 15.984 -6.018 -16.954 1.00 91.12 83 CYS A CA 1
ATOM 669 C C . CYS A 1 83 ? 15.585 -5.840 -15.480 1.00 91.12 83 CYS A C 1
ATOM 671 O O . CYS A 1 83 ? 16.097 -6.567 -14.632 1.00 91.12 83 CYS A O 1
ATOM 673 N N . SER A 1 84 ? 14.701 -4.885 -15.168 1.00 86.56 84 SER A N 1
ATOM 674 C CA . SER A 1 84 ? 14.206 -4.658 -13.803 1.00 86.56 84 SER A CA 1
ATOM 675 C C . SER A 1 84 ? 13.101 -5.610 -13.359 1.00 86.56 84 SER A C 1
ATOM 677 O O . SER A 1 84 ? 12.891 -5.780 -12.160 1.00 86.56 84 SER A O 1
ATOM 679 N N . VAL A 1 85 ? 12.427 -6.248 -14.315 1.00 86.56 85 VAL A N 1
ATOM 680 C CA . VAL A 1 85 ? 11.311 -7.164 -14.062 1.00 86.56 85 VAL A CA 1
ATOM 681 C C . VAL A 1 85 ? 11.778 -8.617 -14.097 1.00 86.56 85 VAL A C 1
ATOM 683 O O . VAL A 1 85 ? 11.426 -9.405 -13.221 1.00 86.56 85 VAL A O 1
ATOM 686 N N . VAL A 1 86 ? 12.565 -8.993 -15.105 1.00 87.56 86 VAL A N 1
ATOM 687 C CA . VAL A 1 86 ? 13.001 -10.375 -15.345 1.00 87.56 86 VAL A CA 1
ATOM 688 C C . VAL A 1 86 ? 14.336 -10.377 -16.101 1.00 87.56 86 VAL A C 1
ATOM 690 O O . VAL A 1 86 ? 14.745 -9.366 -16.648 1.00 87.56 86 VAL A O 1
ATOM 693 N N . LEU A 1 87 ? 15.062 -11.496 -16.129 1.00 89.12 87 LEU A N 1
ATOM 694 C CA . LEU A 1 87 ? 16.269 -11.657 -16.953 1.00 89.12 87 LEU A CA 1
ATOM 695 C C . LEU A 1 87 ? 16.122 -12.867 -17.880 1.00 89.12 87 LEU A C 1
ATOM 697 O O . LEU A 1 87 ? 15.484 -13.844 -17.481 1.00 89.12 87 LEU A O 1
ATOM 701 N N . PRO A 1 88 ? 16.765 -12.878 -19.067 1.00 89.88 88 PRO A N 1
ATOM 702 C CA . PRO A 1 88 ? 16.654 -14.004 -19.986 1.00 89.88 88 PRO A CA 1
ATOM 703 C C . PRO A 1 88 ? 17.221 -15.277 -19.328 1.00 89.88 88 PRO A C 1
ATOM 705 O O . PRO A 1 88 ? 18.351 -15.254 -18.812 1.00 89.88 88 PRO A O 1
ATOM 708 N N . PRO A 1 89 ? 16.472 -16.394 -19.297 1.00 85.56 89 PRO A N 1
ATOM 709 C CA . PRO A 1 89 ? 16.900 -17.628 -18.634 1.00 85.56 89 PRO A CA 1
ATOM 710 C C . PRO A 1 89 ? 18.055 -18.314 -19.377 1.00 85.56 89 PRO A C 1
ATOM 712 O O . PRO A 1 89 ? 18.887 -18.980 -18.757 1.00 85.56 89 PRO A O 1
ATOM 715 N N . GLN A 1 90 ? 18.179 -18.105 -20.692 1.00 90.94 90 GLN A N 1
ATOM 716 C CA . GLN A 1 90 ? 19.267 -18.667 -21.489 1.00 90.94 90 GLN A CA 1
ATOM 717 C C . GLN A 1 90 ? 20.602 -18.002 -21.132 1.00 90.94 90 GLN A C 1
ATOM 719 O O . GLN A 1 90 ? 20.819 -16.810 -21.366 1.00 90.94 90 GLN A O 1
ATOM 724 N N . ARG A 1 91 ? 21.548 -18.801 -20.619 1.00 89.12 91 ARG A N 1
ATOM 725 C CA . ARG A 1 91 ? 22.870 -18.328 -20.165 1.00 89.12 91 ARG A CA 1
ATOM 726 C C . ARG A 1 91 ? 23.648 -17.563 -21.238 1.00 89.12 91 ARG A C 1
ATOM 728 O O . ARG A 1 91 ? 24.333 -16.600 -20.907 1.00 89.12 91 ARG A O 1
ATOM 735 N N . LEU A 1 92 ? 23.556 -17.985 -22.500 1.00 94.00 92 LEU A N 1
ATOM 736 C CA . LEU A 1 92 ? 24.251 -17.334 -23.616 1.00 94.00 92 LEU A CA 1
ATOM 737 C C . LEU A 1 92 ? 23.697 -15.930 -23.883 1.00 94.00 92 LEU A C 1
ATOM 739 O O . LEU A 1 92 ? 24.469 -14.977 -23.929 1.00 94.00 92 LEU A O 1
ATOM 743 N N . ILE A 1 93 ? 22.369 -15.792 -23.951 1.00 94.88 93 ILE A N 1
ATOM 744 C CA . ILE A 1 93 ? 21.696 -14.499 -24.139 1.00 94.88 93 ILE A CA 1
ATOM 745 C C . ILE A 1 93 ? 21.997 -13.574 -22.959 1.00 94.88 93 ILE A C 1
ATOM 747 O O . ILE A 1 93 ? 22.307 -12.406 -23.155 1.00 94.88 93 ILE A O 1
ATOM 751 N N . ARG A 1 94 ? 22.005 -14.101 -21.730 1.00 92.06 94 ARG A N 1
ATOM 752 C CA . ARG A 1 94 ? 22.347 -13.316 -20.538 1.00 92.06 94 ARG A CA 1
ATOM 753 C C . ARG A 1 94 ? 23.782 -12.788 -20.565 1.00 92.06 94 ARG A C 1
ATOM 755 O O . ARG A 1 94 ? 24.002 -11.622 -20.256 1.00 92.06 94 ARG A O 1
ATOM 762 N N . LYS A 1 95 ? 24.760 -13.619 -20.943 1.00 91.56 95 LYS A N 1
ATOM 763 C CA . LYS A 1 95 ? 26.155 -13.174 -21.107 1.00 91.56 95 LYS A CA 1
ATOM 764 C C . LYS A 1 95 ? 26.270 -12.101 -22.188 1.00 91.56 95 LYS A C 1
ATOM 766 O O . LYS A 1 95 ? 26.972 -11.116 -21.983 1.00 91.56 95 LYS A O 1
ATOM 771 N N . TYR A 1 96 ? 25.561 -12.285 -23.300 1.00 96.06 96 TYR A N 1
ATOM 772 C CA . TYR A 1 96 ? 25.547 -11.330 -24.401 1.00 96.06 96 TYR A CA 1
ATOM 773 C C . TYR A 1 96 ? 24.923 -9.987 -23.996 1.00 96.06 96 TYR A C 1
ATOM 775 O O . TYR A 1 96 ? 25.530 -8.945 -24.219 1.00 96.06 96 TYR A O 1
ATOM 783 N N . LEU A 1 97 ? 23.788 -10.014 -23.292 1.00 95.25 97 LEU A N 1
ATOM 784 C CA . LEU A 1 97 ? 23.152 -8.835 -22.705 1.00 95.25 97 LEU A CA 1
ATOM 785 C C . LEU A 1 97 ? 24.111 -8.075 -21.782 1.00 95.25 97 LEU A C 1
ATOM 787 O O . LEU A 1 97 ? 24.275 -6.872 -21.932 1.00 95.25 97 LEU A O 1
ATOM 791 N N . ILE A 1 98 ? 24.774 -8.765 -20.848 1.00 92.81 98 ILE A N 1
ATOM 792 C CA . ILE A 1 98 ? 25.718 -8.121 -19.920 1.00 92.81 98 ILE A CA 1
ATOM 793 C C . ILE A 1 98 ? 26.887 -7.482 -20.682 1.00 92.81 98 ILE A C 1
ATOM 795 O O . ILE A 1 98 ? 27.303 -6.380 -20.336 1.00 92.81 98 ILE A O 1
ATOM 799 N N . ALA A 1 99 ? 27.412 -8.145 -21.716 1.00 93.88 99 ALA A N 1
ATOM 800 C CA . ALA A 1 99 ? 28.479 -7.589 -22.545 1.00 93.88 99 ALA A CA 1
ATOM 801 C C . ALA A 1 99 ? 28.025 -6.329 -23.303 1.00 93.88 99 ALA A C 1
ATOM 803 O O . ALA A 1 99 ? 28.754 -5.339 -23.320 1.00 93.88 99 ALA A O 1
ATOM 804 N N . HIS A 1 100 ? 26.813 -6.346 -23.870 1.00 95.62 100 HIS A N 1
ATOM 805 C CA . HIS A 1 100 ? 26.200 -5.185 -24.523 1.00 95.62 100 HIS A CA 1
ATOM 806 C C . HIS A 1 100 ? 26.037 -4.011 -23.554 1.00 95.62 100 HIS A C 1
ATOM 808 O O . HIS A 1 100 ? 26.524 -2.914 -23.816 1.00 95.62 100 HIS A O 1
ATOM 814 N N . LEU A 1 101 ? 25.443 -4.261 -22.384 1.00 94.50 101 LEU A N 1
ATOM 815 C CA . LEU A 1 101 ? 25.227 -3.234 -21.364 1.00 94.50 101 LEU A CA 1
ATOM 816 C C . LEU A 1 101 ? 26.544 -2.626 -20.870 1.00 94.50 101 LEU A C 1
ATOM 818 O O . LEU A 1 101 ? 26.630 -1.409 -20.769 1.00 94.50 101 LEU A O 1
ATOM 822 N N . LYS A 1 102 ? 27.583 -3.444 -20.649 1.00 91.81 102 LYS A N 1
ATOM 823 C CA . LYS A 1 102 ? 28.932 -2.979 -20.277 1.00 91.81 102 LYS A CA 1
ATOM 824 C C . LYS A 1 102 ? 29.595 -2.117 -21.345 1.00 91.81 102 LYS A C 1
ATOM 826 O O . LYS A 1 102 ? 30.280 -1.154 -21.019 1.00 91.81 102 LYS A O 1
ATOM 831 N N . LYS A 1 103 ? 29.424 -2.474 -22.621 1.00 92.06 103 LYS A N 1
ATOM 832 C CA . LYS A 1 103 ? 29.944 -1.679 -23.741 1.00 92.06 103 LYS A CA 1
ATOM 833 C C . LYS A 1 103 ? 29.283 -0.299 -23.755 1.00 92.06 103 LYS A C 1
ATOM 835 O O . LYS A 1 103 ? 29.975 0.708 -23.857 1.00 92.06 103 LYS A O 1
ATOM 840 N N . CYS A 1 104 ? 27.960 -0.259 -23.628 1.00 91.19 104 CYS A N 1
ATOM 841 C CA . CYS A 1 104 ? 27.184 0.977 -23.715 1.00 91.19 104 CYS A CA 1
ATOM 842 C C . CYS A 1 104 ? 27.244 1.828 -22.435 1.00 91.19 104 CYS A C 1
ATOM 844 O 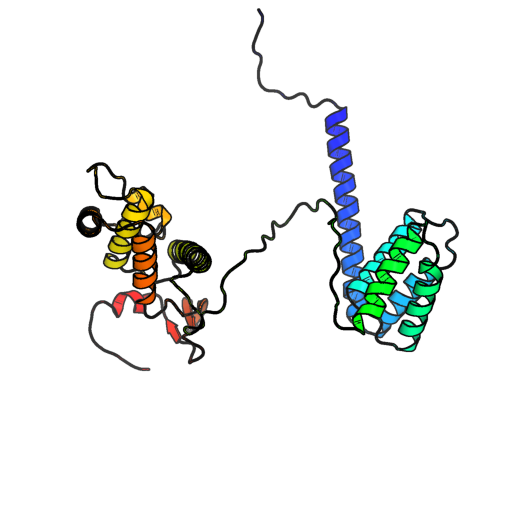O . CYS A 1 104 ? 27.103 3.045 -22.504 1.00 91.19 104 CYS A O 1
ATOM 846 N N . SER A 1 105 ? 27.485 1.229 -21.264 1.00 88.50 105 SER A N 1
ATOM 847 C CA . SER A 1 105 ? 27.533 1.952 -19.986 1.00 88.50 105 SER A CA 1
ATOM 848 C C . SER A 1 105 ? 28.754 2.864 -19.832 1.00 88.50 105 SER A C 1
ATOM 850 O O . SER A 1 105 ? 28.706 3.803 -19.027 1.00 88.50 105 SER A O 1
ATOM 852 N N . GLY A 1 106 ? 29.805 2.630 -20.630 1.00 83.75 106 GLY A N 1
ATOM 853 C CA . GLY A 1 106 ? 31.027 3.435 -20.673 1.00 83.75 106 GLY A CA 1
ATOM 854 C C . GLY A 1 106 ? 30.828 4.874 -21.158 1.00 83.75 106 GLY A C 1
ATOM 855 O O . GLY A 1 106 ? 31.634 5.739 -20.822 1.00 83.75 106 GLY A O 1
ATOM 856 N N . ASP A 1 107 ? 29.744 5.163 -21.882 1.00 81.88 107 ASP A N 1
ATOM 857 C CA . ASP A 1 107 ? 29.388 6.532 -22.258 1.00 81.88 107 ASP A CA 1
ATOM 858 C C . ASP A 1 107 ? 28.654 7.229 -21.101 1.00 81.88 107 ASP A C 1
ATOM 860 O O . ASP A 1 107 ? 27.463 7.023 -20.858 1.00 81.88 107 ASP A O 1
ATOM 864 N N . CYS A 1 108 ? 29.372 8.047 -20.330 1.00 74.56 108 CYS A N 1
ATOM 865 C CA . CYS A 1 108 ? 28.814 8.728 -19.161 1.00 74.56 108 CYS A CA 1
ATOM 866 C C . CYS A 1 108 ? 27.895 9.910 -19.496 1.00 74.56 108 CYS A C 1
ATOM 868 O O . CYS A 1 108 ? 27.135 10.337 -18.622 1.00 74.56 108 CYS A O 1
ATOM 870 N N . ILE A 1 109 ? 27.927 10.398 -20.737 1.00 80.62 109 ILE A N 1
ATOM 871 C CA . ILE A 1 109 ? 27.292 11.657 -21.127 1.00 80.62 109 ILE A CA 1
ATOM 872 C C . ILE A 1 109 ? 25.927 11.401 -21.769 1.00 80.62 109 ILE A C 1
ATOM 874 O O . ILE A 1 109 ? 24.971 12.104 -21.437 1.00 80.62 109 ILE A O 1
ATOM 878 N N . SER A 1 110 ? 25.809 10.393 -22.638 1.00 87.19 110 SER A N 1
ATOM 879 C CA . SER A 1 110 ? 24.558 10.130 -23.358 1.00 87.19 110 SER A CA 1
ATOM 880 C C . SER A 1 110 ? 23.422 9.619 -22.467 1.00 87.19 110 SER A C 1
ATOM 882 O O . SER A 1 110 ? 23.631 9.014 -21.407 1.00 87.19 110 SER A O 1
ATOM 884 N N . GLU A 1 111 ? 22.184 9.836 -22.921 1.00 87.81 111 GLU A N 1
ATOM 885 C CA . GLU A 1 111 ? 20.995 9.260 -22.285 1.00 87.81 111 GLU A CA 1
ATOM 886 C C . GLU A 1 111 ? 20.982 7.733 -22.439 1.00 87.81 111 GLU A C 1
ATOM 888 O O . GLU A 1 111 ? 20.629 7.018 -21.501 1.00 87.81 111 GLU A O 1
ATOM 893 N N . GLU A 1 112 ? 21.458 7.216 -23.574 1.00 89.50 112 GLU A N 1
ATOM 894 C CA . GLU A 1 112 ? 21.643 5.778 -23.810 1.00 89.50 112 GLU A CA 1
ATOM 895 C C . GLU A 1 112 ? 22.537 5.136 -22.745 1.00 89.50 112 GLU A C 1
ATOM 897 O O . GLU A 1 112 ? 22.161 4.143 -22.115 1.00 89.50 112 GLU A O 1
ATOM 902 N N . GLY A 1 113 ? 23.687 5.756 -22.468 1.00 88.56 113 GLY A N 1
ATOM 903 C CA . GLY A 1 113 ? 24.606 5.295 -21.438 1.00 88.56 113 GLY A CA 1
ATOM 904 C C . GLY A 1 113 ? 23.989 5.307 -20.037 1.00 88.56 113 GLY A C 1
ATOM 905 O O . GLY A 1 113 ? 24.279 4.422 -19.226 1.00 88.56 113 GLY A O 1
ATOM 906 N N . LYS A 1 114 ? 23.080 6.251 -19.738 1.00 91.12 114 LYS A N 1
ATOM 907 C CA . LYS A 1 114 ? 22.324 6.266 -18.468 1.00 91.12 114 LYS A CA 1
ATOM 908 C C . LYS A 1 114 ? 21.408 5.048 -18.347 1.00 91.12 114 LYS A C 1
ATOM 910 O O . LYS A 1 114 ? 21.439 4.382 -17.308 1.00 91.12 114 LYS A O 1
ATOM 915 N N . TYR A 1 115 ? 20.646 4.722 -19.394 1.00 92.94 115 TYR A N 1
ATOM 916 C CA . TYR A 1 115 ? 19.812 3.515 -19.419 1.00 92.94 115 TYR A CA 1
ATOM 917 C C . TYR A 1 115 ? 20.654 2.240 -19.319 1.00 92.94 115 TYR A C 1
ATOM 919 O O . TYR A 1 115 ? 20.319 1.348 -18.537 1.00 92.94 115 TYR A O 1
ATOM 927 N N . ALA A 1 116 ? 21.772 2.173 -20.047 1.00 92.38 116 ALA A N 1
ATOM 928 C CA . ALA A 1 116 ? 22.688 1.038 -20.018 1.00 92.38 116 ALA A CA 1
ATOM 929 C C . ALA A 1 116 ? 23.265 0.802 -18.614 1.00 92.38 116 ALA A C 1
ATOM 931 O O . ALA A 1 116 ? 23.219 -0.324 -18.126 1.00 92.38 116 ALA A O 1
ATOM 932 N N . ARG A 1 117 ? 23.722 1.855 -17.918 1.00 91.56 117 ARG A N 1
ATOM 933 C CA . ARG A 1 117 ? 24.210 1.769 -16.527 1.00 91.56 117 ARG A CA 1
ATOM 934 C C . ARG A 1 117 ? 23.144 1.274 -15.559 1.00 91.56 117 ARG A C 1
ATOM 936 O O . ARG A 1 117 ? 23.432 0.441 -14.699 1.00 91.56 117 ARG A O 1
ATOM 943 N N . PHE A 1 118 ? 21.920 1.788 -15.673 1.00 91.25 118 PHE A N 1
ATOM 944 C CA . PHE A 1 118 ? 20.817 1.332 -14.832 1.00 91.25 118 PHE A CA 1
ATOM 945 C C . PHE A 1 118 ? 20.537 -0.157 -15.070 1.00 91.25 118 PHE A C 1
ATOM 947 O O . PHE A 1 118 ? 20.533 -0.946 -14.124 1.00 91.25 118 PHE A O 1
ATOM 954 N N . ALA A 1 119 ? 20.373 -0.555 -16.333 1.00 91.38 119 ALA A N 1
ATOM 955 C CA . ALA A 1 119 ? 20.097 -1.935 -16.712 1.00 91.38 119 ALA A CA 1
ATOM 956 C C . ALA A 1 119 ? 21.244 -2.882 -16.328 1.00 91.38 119 ALA A C 1
ATOM 958 O O . ALA A 1 119 ? 20.987 -3.998 -15.880 1.00 91.38 119 ALA A O 1
ATOM 959 N N . GLU A 1 120 ? 22.498 -2.439 -16.452 1.00 88.56 120 GLU A N 1
ATOM 960 C CA . GLU A 1 120 ? 23.681 -3.179 -16.014 1.00 88.56 120 GLU A CA 1
ATOM 961 C C . GLU A 1 120 ? 23.631 -3.415 -14.502 1.00 88.56 120 GLU A C 1
ATOM 963 O O . GLU A 1 120 ? 23.751 -4.553 -14.048 1.00 88.56 120 GLU A O 1
ATOM 968 N N . LYS A 1 121 ? 23.397 -2.357 -13.715 1.00 85.81 121 LYS A N 1
ATOM 969 C CA . LYS A 1 121 ? 23.345 -2.448 -12.252 1.00 85.81 121 LYS A CA 1
ATOM 970 C C . LYS A 1 121 ? 22.243 -3.392 -11.784 1.00 85.81 121 LYS A C 1
ATOM 972 O O . LYS A 1 121 ? 22.471 -4.161 -10.856 1.00 85.81 121 LYS A O 1
ATOM 977 N N . VAL A 1 122 ? 21.076 -3.372 -12.426 1.00 80.69 122 VAL A N 1
ATOM 978 C CA . VAL A 1 122 ? 19.971 -4.274 -12.074 1.00 80.69 122 VAL A CA 1
ATOM 979 C C . VAL A 1 122 ? 20.238 -5.704 -12.560 1.00 80.69 122 VAL A C 1
ATOM 981 O O . VAL A 1 122 ? 20.091 -6.654 -11.793 1.00 80.69 122 VAL A O 1
ATOM 984 N N . GLY A 1 123 ? 20.724 -5.870 -13.793 1.00 66.50 123 GLY A N 1
ATOM 985 C CA . GLY A 1 123 ? 21.025 -7.178 -14.377 1.00 66.50 123 GLY A CA 1
ATOM 986 C C . GLY A 1 123 ? 22.181 -7.920 -13.698 1.00 66.50 123 GLY A C 1
ATOM 987 O O . GLY A 1 123 ? 22.170 -9.150 -13.636 1.00 66.50 123 GLY A O 1
ATOM 988 N N . ILE A 1 124 ? 23.156 -7.188 -13.150 1.00 64.19 124 ILE A N 1
ATOM 989 C CA . ILE A 1 124 ? 24.258 -7.731 -12.341 1.00 64.19 124 ILE A CA 1
ATOM 990 C C . ILE A 1 124 ? 23.852 -7.832 -10.862 1.00 64.19 124 ILE A C 1
ATOM 992 O O . ILE A 1 124 ? 24.181 -8.816 -10.202 1.00 64.19 124 ILE A O 1
ATOM 996 N N . GLY A 1 125 ? 23.096 -6.859 -10.344 1.00 57.66 125 GLY A N 1
ATOM 997 C CA . GLY A 1 125 ? 22.623 -6.816 -8.959 1.00 57.66 125 GLY A CA 1
ATOM 998 C C . GLY A 1 125 ? 21.700 -7.975 -8.585 1.00 57.66 125 GLY A C 1
ATOM 999 O O . GLY A 1 125 ? 21.738 -8.432 -7.454 1.00 57.66 125 GLY A O 1
ATOM 1000 N N . LEU A 1 126 ? 20.957 -8.561 -9.526 1.00 55.09 126 LEU A N 1
ATOM 1001 C CA . LEU A 1 126 ? 20.177 -9.783 -9.273 1.00 55.09 126 LEU A CA 1
ATOM 1002 C C . LEU A 1 126 ? 21.039 -11.036 -8.968 1.00 55.09 126 LEU A C 1
ATOM 1004 O O . LEU A 1 126 ? 20.487 -12.073 -8.608 1.00 55.09 126 LEU A O 1
ATOM 1008 N N . PHE A 1 127 ? 22.374 -10.955 -9.066 1.00 52.09 127 PHE A N 1
ATOM 1009 C CA . PHE A 1 127 ? 23.320 -11.977 -8.585 1.00 52.09 127 PHE A CA 1
ATOM 1010 C C . PHE A 1 127 ? 23.965 -11.651 -7.223 1.00 52.09 127 PHE A C 1
ATOM 1012 O O . PHE A 1 127 ? 24.713 -12.479 -6.705 1.00 52.09 127 PHE A O 1
ATOM 1019 N N . HIS A 1 128 ? 23.706 -10.481 -6.630 1.00 43.03 128 HIS A N 1
ATOM 1020 C CA . HIS A 1 128 ? 24.220 -10.094 -5.311 1.00 43.03 128 HIS A CA 1
ATOM 1021 C C . HIS A 1 128 ? 23.082 -9.553 -4.432 1.00 43.03 128 HIS A C 1
ATOM 1023 O O . HIS A 1 128 ? 22.434 -8.583 -4.819 1.00 43.03 128 HIS A O 1
ATOM 1029 N N . PRO A 1 129 ? 22.822 -10.120 -3.238 1.00 36.72 129 PRO A N 1
ATOM 1030 C CA . PRO A 1 129 ? 21.822 -9.553 -2.347 1.00 36.72 129 PRO A CA 1
ATOM 1031 C C . PRO A 1 129 ? 22.190 -8.100 -2.013 1.00 36.72 129 PRO A C 1
ATOM 1033 O O . PRO A 1 129 ? 23.335 -7.773 -1.707 1.00 36.72 129 PRO A O 1
ATOM 1036 N N . MET A 1 130 ? 21.185 -7.244 -2.174 1.00 36.41 130 MET A N 1
ATOM 1037 C CA . MET A 1 130 ? 21.237 -5.787 -2.212 1.00 36.41 130 MET A CA 1
ATOM 1038 C C . MET A 1 130 ? 22.100 -5.132 -1.125 1.00 36.41 130 MET A C 1
ATOM 1040 O O . MET A 1 130 ? 21.949 -5.420 0.059 1.00 36.41 130 MET A O 1
ATOM 1044 N N . SER A 1 131 ? 22.865 -4.114 -1.528 1.00 32.16 131 SER A N 1
ATOM 1045 C CA . SER A 1 131 ? 23.188 -2.969 -0.673 1.00 32.16 131 SER A CA 1
ATOM 1046 C C . SER A 1 131 ? 22.505 -1.727 -1.252 1.00 32.16 131 SER A C 1
ATOM 1048 O O . SER A 1 131 ? 22.597 -1.448 -2.451 1.00 32.16 131 SER A O 1
ATOM 1050 N N . GLN A 1 132 ? 21.737 -1.050 -0.400 1.00 38.78 132 GLN A N 1
ATOM 1051 C CA . GLN A 1 132 ? 20.887 0.099 -0.701 1.00 38.78 132 GLN A CA 1
ATOM 1052 C C . GLN A 1 132 ? 21.680 1.327 -1.173 1.00 38.78 132 GLN A C 1
ATOM 1054 O O . GLN A 1 132 ? 22.816 1.555 -0.770 1.00 38.78 132 GLN A O 1
ATOM 1059 N N . GLY A 1 133 ? 21.017 2.182 -1.955 1.00 29.55 133 GLY A N 1
ATOM 1060 C CA . GLY A 1 133 ? 21.470 3.546 -2.213 1.00 29.55 133 GLY A CA 1
ATOM 1061 C C . GLY A 1 133 ? 20.513 4.300 -3.133 1.00 29.55 133 GLY A C 1
ATOM 1062 O O . GLY A 1 133 ? 20.486 4.028 -4.330 1.00 29.55 133 GLY A O 1
ATOM 1063 N N . ASN A 1 134 ? 19.730 5.199 -2.526 1.00 36.00 134 ASN A N 1
ATOM 1064 C CA . ASN A 1 134 ? 18.884 6.267 -3.079 1.00 36.00 134 ASN A CA 1
ATOM 1065 C C . ASN A 1 134 ? 19.001 6.571 -4.585 1.00 36.00 134 ASN A C 1
ATOM 1067 O O . ASN A 1 134 ? 20.079 6.910 -5.065 1.00 36.00 134 ASN A O 1
ATOM 1071 N N . ASN A 1 135 ? 17.853 6.680 -5.269 1.00 32.66 135 ASN A N 1
ATOM 1072 C CA . ASN A 1 135 ? 17.503 7.963 -5.882 1.00 32.66 135 ASN A CA 1
ATOM 1073 C C . ASN A 1 135 ? 16.018 8.104 -6.233 1.00 32.66 135 ASN A C 1
ATOM 1075 O O . ASN A 1 135 ? 15.350 7.180 -6.688 1.00 32.66 135 ASN A O 1
ATOM 1079 N N . GLN A 1 136 ? 15.547 9.319 -5.978 1.00 38.00 136 GLN A N 1
ATOM 1080 C CA . GLN A 1 136 ? 14.209 9.837 -6.199 1.00 38.00 136 GLN A CA 1
ATOM 1081 C C . GLN A 1 136 ? 13.986 10.118 -7.690 1.00 38.00 136 GLN A C 1
ATOM 1083 O O . GLN A 1 136 ? 14.818 10.762 -8.323 1.00 38.00 136 GLN A O 1
ATOM 1088 N N . ASN A 1 137 ? 12.863 9.635 -8.229 1.00 31.61 137 ASN A N 1
ATOM 1089 C CA . ASN A 1 137 ? 11.831 10.408 -8.942 1.00 31.61 137 ASN A CA 1
ATOM 1090 C C . ASN A 1 137 ? 10.890 9.438 -9.689 1.00 31.61 137 ASN A C 1
ATOM 1092 O O . ASN A 1 137 ? 11.337 8.747 -10.603 1.00 31.61 137 ASN A O 1
ATOM 1096 N N . PRO A 1 138 ? 9.596 9.354 -9.327 1.00 42.62 138 PRO A N 1
ATOM 1097 C CA . PRO A 1 138 ? 8.624 8.558 -10.072 1.00 42.62 138 PRO A CA 1
ATOM 1098 C C . PRO A 1 138 ? 8.128 9.298 -11.333 1.00 42.62 138 PRO A C 1
ATOM 1100 O O . PRO A 1 138 ? 8.043 10.531 -11.323 1.00 42.62 138 PRO A O 1
ATOM 1103 N N . PRO A 1 139 ? 7.735 8.575 -12.401 1.00 39.12 139 PRO A N 1
ATOM 1104 C CA . PRO A 1 139 ? 7.059 9.174 -13.547 1.00 39.12 139 PRO A CA 1
ATOM 1105 C C . PRO A 1 139 ? 5.687 9.724 -13.125 1.00 39.12 139 PRO A C 1
ATOM 1107 O O . PRO A 1 139 ? 4.969 9.126 -12.317 1.00 39.12 139 PRO A O 1
ATOM 1110 N N . LYS A 1 140 ? 5.340 10.908 -13.639 1.00 39.94 140 LYS A N 1
ATOM 1111 C CA . LYS A 1 140 ? 4.081 11.596 -13.336 1.00 39.94 140 LYS A CA 1
ATOM 1112 C C . LYS A 1 140 ? 2.918 11.062 -14.177 1.00 39.94 140 LYS A C 1
ATOM 1114 O O . LYS A 1 140 ? 3.070 10.782 -15.353 1.00 39.94 140 LYS A O 1
ATOM 1119 N N . CYS A 1 141 ? 1.770 11.050 -13.494 1.00 32.69 141 CYS A N 1
ATOM 1120 C CA . CYS A 1 141 ? 0.376 11.068 -13.947 1.00 32.69 141 CYS A CA 1
ATOM 1121 C C . CYS A 1 141 ? -0.109 10.015 -14.948 1.00 32.69 141 CYS A C 1
ATOM 1123 O O . CYS A 1 141 ? -0.314 10.303 -16.115 1.00 32.69 141 CYS A O 1
ATOM 1125 N N . THR A 1 142 ? -0.541 8.876 -14.408 1.00 39.88 142 THR A N 1
ATOM 1126 C CA . THR A 1 142 ? -1.752 8.206 -14.900 1.00 39.88 142 THR A CA 1
ATOM 1127 C C . THR A 1 142 ? -2.972 8.789 -14.170 1.00 39.88 142 THR A C 1
ATOM 1129 O O . THR A 1 142 ? -2.871 9.192 -13.004 1.00 39.88 142 THR A O 1
ATOM 1132 N N . ARG A 1 143 ? -4.137 8.884 -14.826 1.00 42.84 143 ARG A N 1
ATOM 1133 C CA . ARG A 1 143 ? -5.418 9.135 -14.136 1.00 42.84 143 ARG A CA 1
ATOM 1134 C C . ARG A 1 143 ? -5.781 7.853 -13.383 1.00 42.84 143 ARG A C 1
ATOM 1136 O O . ARG A 1 143 ? -6.152 6.841 -13.963 1.00 42.84 143 ARG A O 1
ATOM 1143 N N . LYS A 1 144 ? -5.528 7.894 -12.077 1.00 47.66 144 LYS A N 1
ATOM 1144 C CA . LYS A 1 144 ? -5.370 6.745 -11.183 1.00 47.66 144 LYS A CA 1
ATOM 1145 C C . LYS A 1 144 ? -6.710 6.107 -10.814 1.00 47.66 144 LYS A C 1
ATOM 1147 O O . LYS A 1 144 ? -7.548 6.755 -10.193 1.00 47.66 144 LYS A O 1
ATOM 1152 N N . SER A 1 145 ? -6.817 4.787 -10.968 1.00 48.56 145 SER A N 1
ATOM 1153 C CA . SER A 1 145 ? -7.341 3.985 -9.856 1.00 48.56 145 SER A CA 1
ATOM 1154 C C . SER A 1 145 ? -6.497 4.363 -8.641 1.00 48.56 145 SER A C 1
ATOM 1156 O O . SER A 1 145 ? -5.299 4.082 -8.620 1.00 48.56 145 SER A O 1
ATOM 1158 N N . HIS A 1 146 ? -7.058 5.122 -7.697 1.00 45.72 146 HIS A N 1
ATOM 1159 C CA . HIS A 1 146 ? -6.335 5.593 -6.515 1.00 45.72 146 HIS A CA 1
ATOM 1160 C C . HIS A 1 146 ? -6.004 4.395 -5.614 1.00 45.72 146 HIS A C 1
ATOM 1162 O O . HIS A 1 146 ? -6.684 4.116 -4.631 1.00 45.72 146 HIS A O 1
ATOM 1168 N N . HIS A 1 147 ? -4.961 3.652 -5.972 1.00 63.16 147 HIS A N 1
ATOM 1169 C CA . HIS A 1 147 ? -4.387 2.622 -5.129 1.00 63.16 147 HIS A CA 1
ATOM 1170 C C . HIS A 1 147 ? -3.635 3.328 -4.005 1.00 63.16 147 HIS A C 1
ATOM 1172 O O . HIS A 1 147 ? -2.556 3.887 -4.202 1.00 63.16 147 HIS A O 1
ATOM 1178 N N . LEU A 1 148 ? -4.254 3.358 -2.829 1.00 65.25 148 LEU A N 1
ATOM 1179 C CA . LEU A 1 148 ? -3.631 3.840 -1.609 1.00 65.25 148 LEU A CA 1
ATOM 1180 C C . LEU A 1 148 ? -2.907 2.665 -0.951 1.00 65.25 148 LEU A C 1
ATOM 1182 O O . LEU A 1 148 ? -3.533 1.663 -0.602 1.00 65.25 148 LEU A O 1
ATOM 1186 N N . PHE A 1 149 ? -1.596 2.786 -0.754 1.00 74.88 149 PHE A N 1
ATOM 1187 C CA . PHE A 1 149 ? -0.889 1.875 0.136 1.00 74.88 149 PHE A CA 1
ATOM 1188 C C . PHE A 1 149 ? -1.237 2.246 1.575 1.00 74.88 149 PHE A C 1
ATOM 1190 O O . PHE A 1 149 ? -0.921 3.341 2.036 1.00 74.88 149 PHE A O 1
ATOM 1197 N N . LEU A 1 150 ? -1.912 1.337 2.275 1.00 73.94 150 LEU A N 1
ATOM 1198 C CA . LEU A 1 150 ? -2.245 1.498 3.682 1.00 73.94 150 LEU A CA 1
ATOM 1199 C C . LEU A 1 150 ? -1.312 0.633 4.523 1.00 73.94 150 LEU A C 1
ATOM 1201 O O . LEU A 1 150 ? -1.280 -0.589 4.371 1.00 73.94 150 LEU A O 1
ATOM 1205 N N . PHE A 1 151 ? -0.603 1.259 5.457 1.00 76.00 151 PHE A N 1
ATOM 1206 C CA . PHE A 1 151 ? 0.107 0.521 6.489 1.00 76.00 151 PHE A CA 1
ATOM 1207 C C . PHE A 1 151 ? -0.901 -0.008 7.516 1.00 76.00 151 PHE A C 1
ATOM 1209 O O . PHE A 1 151 ? -1.581 0.763 8.196 1.00 76.00 151 PHE A O 1
ATOM 1216 N N . LYS A 1 152 ? -1.027 -1.337 7.607 1.00 76.50 152 LYS A N 1
ATOM 1217 C CA . LYS A 1 152 ? -1.952 -2.005 8.526 1.00 76.50 152 LYS A CA 1
ATOM 1218 C C . LYS A 1 152 ? -1.260 -3.147 9.267 1.00 76.50 152 LYS A C 1
ATOM 1220 O O . LYS A 1 152 ? -0.545 -3.933 8.650 1.00 76.50 152 LYS A O 1
ATOM 1225 N N . LYS A 1 153 ? -1.536 -3.298 10.566 1.00 71.94 153 LYS A N 1
ATOM 1226 C CA . LYS A 1 153 ? -1.100 -4.467 11.334 1.00 71.94 153 LYS A CA 1
ATOM 1227 C C . LYS A 1 153 ? -1.958 -5.653 10.904 1.00 71.94 153 LYS A C 1
ATOM 1229 O O . LYS A 1 153 ? -3.178 -5.647 11.064 1.00 71.94 153 LYS A O 1
ATOM 1234 N N . HIS A 1 154 ? -1.321 -6.634 10.272 1.00 67.31 154 HIS A N 1
ATOM 1235 C CA . HIS A 1 154 ? -2.002 -7.817 9.742 1.00 67.31 154 HIS A CA 1
ATOM 1236 C C . HIS A 1 154 ? -1.883 -9.026 10.676 1.00 67.31 154 HIS A C 1
ATOM 1238 O O . HIS A 1 154 ? -2.817 -9.814 10.790 1.00 67.31 154 HIS A O 1
ATOM 1244 N N . LEU A 1 155 ? -0.748 -9.150 11.371 1.00 63.66 155 LEU A N 1
ATOM 1245 C CA . LEU A 1 155 ? -0.463 -10.244 12.293 1.00 63.66 155 LEU A CA 1
ATOM 1246 C C . LEU A 1 155 ? -0.508 -9.738 13.737 1.00 63.66 155 LEU A C 1
ATOM 1248 O O . LEU A 1 155 ? 0.187 -8.789 14.098 1.00 63.66 155 LEU A O 1
ATOM 1252 N N . PHE A 1 156 ? -1.318 -10.398 14.560 1.00 65.19 156 PHE A N 1
ATOM 1253 C CA . PHE A 1 156 ? -1.468 -10.114 15.985 1.00 65.19 156 PHE A CA 1
ATOM 1254 C C . PHE A 1 156 ? -0.831 -11.261 16.777 1.00 65.19 156 PHE A C 1
ATOM 1256 O O . PHE A 1 156 ? -1.461 -12.295 16.991 1.00 65.19 156 PHE A O 1
ATOM 1263 N N . LEU A 1 157 ? 0.438 -11.103 17.160 1.00 60.28 157 LEU A N 1
ATOM 1264 C CA . LEU A 1 157 ? 1.164 -12.062 17.997 1.00 60.28 157 LEU A CA 1
ATOM 1265 C C . LEU A 1 157 ? 1.217 -11.525 19.430 1.00 60.28 157 LEU A C 1
ATOM 1267 O O . LEU A 1 157 ? 1.817 -10.483 19.671 1.00 60.28 157 LEU A O 1
ATOM 1271 N N . ASP A 1 158 ? 0.585 -12.230 20.371 1.00 56.81 158 ASP A N 1
ATOM 1272 C CA . ASP A 1 158 ? 0.320 -11.726 21.730 1.00 56.81 158 ASP A CA 1
ATOM 1273 C C . ASP A 1 158 ? 1.586 -11.350 22.528 1.00 56.81 158 ASP A C 1
ATOM 1275 O O . ASP A 1 158 ? 1.531 -10.427 23.332 1.00 56.81 158 ASP A O 1
ATOM 1279 N N . HIS A 1 159 ? 2.725 -12.013 22.290 1.00 57.19 159 HIS A N 1
ATOM 1280 C CA . HIS A 1 159 ? 4.002 -11.699 22.955 1.00 57.19 159 HIS A CA 1
ATOM 1281 C C . HIS A 1 159 ? 4.663 -10.399 22.460 1.00 57.19 159 HIS A C 1
ATOM 1283 O O . HIS A 1 159 ? 5.602 -9.925 23.087 1.00 57.19 159 HIS A O 1
ATOM 1289 N N . PHE A 1 160 ? 4.186 -9.831 21.349 1.00 58.16 160 PHE A N 1
ATOM 1290 C CA . PHE A 1 160 ? 4.768 -8.656 20.687 1.00 58.16 160 PHE A CA 1
ATOM 1291 C C . PHE A 1 160 ? 3.732 -7.540 20.484 1.00 58.16 160 PHE A C 1
ATOM 1293 O O . PHE A 1 160 ? 3.810 -6.780 19.522 1.00 58.16 160 PHE A O 1
ATOM 1300 N N . MET A 1 161 ? 2.692 -7.512 21.318 1.00 63.69 161 MET A N 1
ATOM 1301 C CA . MET A 1 161 ? 1.688 -6.450 21.328 1.00 63.69 161 MET A CA 1
ATOM 1302 C C . MET A 1 161 ? 1.943 -5.587 22.553 1.00 63.69 161 MET A C 1
ATOM 1304 O O . MET A 1 161 ? 1.522 -5.957 23.653 1.00 63.69 161 MET A O 1
ATOM 1308 N N . ASP A 1 162 ? 2.617 -4.459 22.360 1.00 68.38 162 ASP A N 1
ATOM 1309 C CA . ASP A 1 162 ? 2.847 -3.514 23.439 1.00 68.38 162 ASP A CA 1
ATOM 1310 C C . ASP A 1 162 ? 1.762 -2.429 23.406 1.00 68.38 162 ASP A C 1
ATOM 1312 O O . ASP A 1 162 ? 1.686 -1.602 22.500 1.00 68.38 162 ASP A O 1
ATOM 1316 N N . LEU A 1 163 ? 0.857 -2.469 24.388 1.00 69.56 163 LEU A N 1
ATOM 1317 C CA . LEU A 1 163 ? -0.155 -1.423 24.569 1.00 69.56 163 LEU A CA 1
ATOM 1318 C C . LEU A 1 163 ? 0.354 -0.268 25.431 1.00 69.56 163 LEU A C 1
ATOM 1320 O O . LEU A 1 163 ? -0.431 0.618 25.771 1.00 69.56 163 LEU A O 1
ATOM 1324 N N . ASP A 1 164 ? 1.618 -0.269 25.827 1.00 73.75 164 ASP A N 1
ATOM 1325 C CA . ASP A 1 164 ? 2.259 0.857 26.486 1.00 73.75 164 ASP A CA 1
ATOM 1326 C C . ASP A 1 164 ? 2.992 1.740 25.466 1.00 73.75 164 ASP A C 1
ATOM 1328 O O . ASP A 1 164 ? 2.968 2.964 25.632 1.00 73.75 164 ASP A O 1
ATOM 1332 N N . ASP A 1 165 ? 3.451 1.179 24.338 1.00 82.19 165 ASP A N 1
ATOM 1333 C CA . ASP A 1 165 ? 3.929 1.958 23.189 1.00 82.19 165 ASP A CA 1
ATOM 1334 C C . ASP A 1 165 ? 2.823 2.853 22.601 1.00 82.19 165 ASP A C 1
ATOM 1336 O O . ASP A 1 165 ? 1.698 2.426 22.318 1.00 82.19 165 ASP A O 1
ATOM 1340 N N . SER A 1 166 ? 3.131 4.138 22.424 1.00 81.75 166 SER A N 1
ATOM 1341 C CA . SER A 1 166 ? 2.157 5.137 21.976 1.00 81.75 166 SER A CA 1
ATOM 1342 C C . SER A 1 166 ? 1.830 5.003 20.489 1.00 81.75 166 SER A C 1
ATOM 1344 O O . SER A 1 166 ? 0.675 5.198 20.104 1.00 81.75 166 SER A O 1
ATOM 1346 N N . VAL A 1 167 ? 2.809 4.621 19.664 1.00 83.81 167 VAL A N 1
ATOM 1347 C CA . VAL A 1 167 ? 2.661 4.518 18.206 1.00 83.81 167 VAL A CA 1
ATOM 1348 C C . VAL A 1 167 ? 1.828 3.296 17.837 1.00 83.81 167 VAL A C 1
ATOM 1350 O O . VAL A 1 167 ? 0.866 3.403 17.071 1.00 83.81 167 VAL A O 1
ATOM 1353 N N . GLU A 1 168 ? 2.151 2.137 18.411 1.00 81.25 168 GLU A N 1
ATOM 1354 C CA . GLU A 1 168 ? 1.394 0.907 18.204 1.00 81.25 168 GLU A CA 1
ATOM 1355 C C . GLU A 1 168 ? -0.052 1.053 18.698 1.00 81.25 168 GLU A C 1
ATOM 1357 O O . GLU A 1 168 ? -0.995 0.696 17.984 1.00 81.25 168 GLU A O 1
ATOM 1362 N N . LYS A 1 169 ? -0.248 1.647 19.880 1.00 81.69 169 LYS A N 1
ATOM 1363 C CA . LYS A 1 169 ? -1.572 1.939 20.446 1.00 81.69 169 LYS A CA 1
ATOM 1364 C C . LYS A 1 169 ? -2.420 2.818 19.533 1.00 81.69 169 LYS A C 1
ATOM 1366 O O . LYS A 1 169 ? -3.595 2.510 19.327 1.00 81.69 169 LYS A O 1
ATOM 1371 N N . GLU A 1 170 ? -1.842 3.875 18.963 1.00 84.50 170 GLU A N 1
ATOM 1372 C CA . GLU A 1 170 ? -2.544 4.765 18.033 1.00 84.50 170 GLU A CA 1
ATOM 1373 C C . GLU A 1 170 ? -2.960 4.017 16.759 1.00 84.50 170 GLU A C 1
ATOM 1375 O O . GLU A 1 170 ? -4.118 4.074 16.338 1.00 84.50 170 GLU A O 1
ATOM 1380 N N . LEU A 1 171 ? -2.037 3.244 16.179 1.00 85.12 171 LEU A N 1
ATOM 1381 C CA . LEU A 1 171 ? -2.289 2.454 14.976 1.00 85.12 171 LEU A CA 1
ATOM 1382 C C . LEU A 1 171 ? -3.412 1.428 15.188 1.00 85.12 171 LEU A C 1
ATOM 1384 O O . LEU A 1 171 ? -4.305 1.291 14.346 1.00 85.12 171 LEU A O 1
ATOM 1388 N N . LEU A 1 172 ? -3.366 0.700 16.304 1.00 83.62 172 LEU A N 1
ATOM 1389 C CA . LEU A 1 172 ? -4.360 -0.309 16.661 1.00 83.62 172 LEU A CA 1
ATOM 1390 C C . LEU A 1 172 ? -5.737 0.310 16.879 1.00 83.62 172 LEU A C 1
ATOM 1392 O O . LEU A 1 172 ? -6.727 -0.220 16.376 1.00 83.62 172 LEU A O 1
ATOM 1396 N N . TYR A 1 173 ? -5.790 1.441 17.581 1.00 86.19 173 TYR A N 1
ATOM 1397 C CA . TYR A 1 173 ? -7.023 2.169 17.855 1.00 86.19 173 TYR A CA 1
ATOM 1398 C C . TYR A 1 173 ? -7.754 2.568 16.566 1.00 86.19 173 TYR A C 1
ATOM 1400 O O . TYR A 1 173 ? -8.918 2.204 16.385 1.00 86.19 173 TYR A O 1
ATOM 1408 N N . HIS A 1 174 ? -7.066 3.203 15.611 1.00 86.56 174 HIS A N 1
ATOM 1409 C CA . HIS A 1 174 ? -7.689 3.622 14.344 1.00 86.56 174 HIS A CA 1
ATOM 1410 C C . HIS A 1 174 ? -8.103 2.446 13.454 1.00 86.56 174 HIS A C 1
ATOM 1412 O O . HIS A 1 174 ? -9.174 2.465 12.841 1.00 86.56 174 HIS A O 1
ATOM 1418 N N . GLN A 1 175 ? -7.300 1.378 13.399 1.00 84.62 175 GLN A N 1
ATOM 1419 C CA . GLN A 1 175 ? -7.667 0.165 12.653 1.00 84.62 175 GLN A CA 1
ATOM 1420 C C . GLN A 1 175 ? -8.932 -0.490 13.195 1.00 84.62 175 GLN A C 1
ATOM 1422 O O . GLN A 1 175 ? -9.729 -1.067 12.444 1.00 84.62 175 GLN A O 1
ATOM 1427 N N . LEU A 1 176 ? -9.100 -0.420 14.504 1.00 81.88 176 LEU A N 1
ATOM 1428 C CA . LEU A 1 176 ? -10.211 -1.011 15.203 1.00 81.88 176 LEU A CA 1
ATOM 1429 C C . LEU A 1 176 ? -11.468 -0.139 15.102 1.00 81.88 176 LEU A C 1
ATOM 1431 O O . LEU A 1 176 ? -12.519 -0.695 14.797 1.00 81.88 176 LEU A O 1
ATOM 1435 N N . LEU A 1 177 ? -11.362 1.193 15.175 1.00 85.44 177 LEU A N 1
ATOM 1436 C CA . LEU A 1 177 ? -12.467 2.106 14.846 1.00 85.44 177 LEU A CA 1
ATOM 1437 C C . LEU A 1 177 ? -13.003 1.852 13.434 1.00 85.44 177 LEU A C 1
ATOM 1439 O O . LEU A 1 177 ? -14.205 1.678 13.235 1.00 85.44 177 LEU A O 1
ATOM 1443 N N . HIS A 1 178 ? -12.107 1.739 12.449 1.00 84.38 178 HIS A N 1
ATOM 1444 C CA . HIS A 1 178 ? -12.502 1.394 11.085 1.00 84.38 178 HIS A CA 1
ATOM 1445 C C . HIS A 1 178 ? -13.217 0.033 11.026 1.00 84.38 178 HIS A C 1
ATOM 1447 O O . HIS A 1 178 ? -14.202 -0.138 10.308 1.00 84.38 178 HIS A O 1
ATOM 1453 N N . SER A 1 179 ? -12.735 -0.957 11.781 1.00 78.75 179 SER A N 1
ATOM 1454 C CA . SER A 1 179 ? -13.331 -2.298 11.809 1.00 78.75 179 SER A CA 1
ATOM 1455 C C . SER A 1 179 ? -14.706 -2.320 12.491 1.00 78.75 179 SER A C 1
ATOM 1457 O O . SER A 1 179 ? -15.593 -3.036 12.025 1.00 78.75 179 SER A O 1
ATOM 1459 N N . LEU A 1 180 ? -14.910 -1.514 13.539 1.00 83.06 180 LEU A N 1
ATOM 1460 C CA . LEU A 1 180 ? -16.205 -1.324 14.194 1.00 83.06 180 LEU A CA 1
ATOM 1461 C C . LEU A 1 180 ? -17.212 -0.670 13.249 1.00 83.06 180 LEU A C 1
ATOM 1463 O O . LEU A 1 180 ? -18.284 -1.224 13.031 1.00 83.06 180 LEU A O 1
ATOM 1467 N N . ARG A 1 181 ? -16.852 0.453 12.616 1.00 84.50 181 ARG A N 1
ATOM 1468 C CA . ARG A 1 181 ? -17.728 1.161 11.664 1.00 84.50 181 ARG A CA 1
ATOM 1469 C C . ARG A 1 181 ? -18.132 0.301 10.470 1.00 84.50 181 ARG A C 1
ATOM 1471 O O . ARG A 1 181 ? -19.245 0.427 9.970 1.00 84.50 181 ARG A O 1
ATOM 1478 N N . ALA A 1 182 ? -17.241 -0.587 10.035 1.00 80.94 182 ALA A N 1
ATOM 1479 C CA . ALA A 1 182 ? -17.499 -1.556 8.974 1.00 80.94 182 ALA A CA 1
ATOM 1480 C C . ALA A 1 182 ? -18.320 -2.782 9.437 1.00 80.94 182 ALA A C 1
ATOM 1482 O O . ALA A 1 182 ? -18.379 -3.775 8.712 1.00 80.94 182 ALA A O 1
ATOM 1483 N N . ASP A 1 183 ? -18.916 -2.746 10.638 1.00 76.75 183 ASP A N 1
ATOM 1484 C CA . ASP A 1 183 ? -19.761 -3.802 11.216 1.00 76.75 183 ASP A CA 1
ATOM 1485 C C . ASP A 1 183 ? -19.048 -5.164 11.240 1.00 76.75 183 ASP A C 1
ATOM 1487 O O . ASP A 1 183 ? -19.665 -6.210 11.056 1.00 76.75 183 ASP A O 1
ATOM 1491 N N . ARG A 1 184 ? -17.713 -5.188 11.408 1.00 71.50 184 ARG A N 1
ATOM 1492 C CA . ARG A 1 184 ? -16.936 -6.442 11.363 1.00 71.50 184 ARG A CA 1
ATOM 1493 C C . ARG A 1 184 ? -17.181 -7.305 12.589 1.00 71.50 184 ARG A C 1
ATOM 1495 O O . ARG A 1 184 ? -17.191 -8.525 12.444 1.00 71.50 184 ARG A O 1
ATOM 1502 N N . PHE A 1 185 ? -17.444 -6.688 13.735 1.00 71.94 185 PHE A N 1
ATOM 1503 C CA . PHE A 1 185 ? -17.692 -7.367 15.000 1.00 71.94 185 PHE A CA 1
ATOM 1504 C C . PHE A 1 185 ? -19.177 -7.319 15.381 1.00 71.94 185 PHE A C 1
ATOM 1506 O O . PHE A 1 185 ? -19.827 -6.299 15.153 1.00 71.94 185 PHE A O 1
ATOM 1513 N N . PRO A 1 186 ? -19.724 -8.396 15.966 1.00 72.12 186 PRO A N 1
ATOM 1514 C CA . PRO A 1 186 ? -21.052 -8.375 16.563 1.00 72.12 186 PRO A CA 1
ATOM 1515 C C . PRO A 1 186 ? -20.999 -7.568 17.867 1.00 72.12 186 PRO A C 1
ATOM 1517 O O . PRO A 1 186 ? -20.542 -8.077 18.883 1.00 72.12 186 PRO A O 1
ATOM 1520 N N . VAL A 1 187 ? -21.424 -6.306 17.820 1.00 79.19 187 VAL A N 1
ATOM 1521 C CA . VAL A 1 187 ? -21.464 -5.420 18.994 1.00 79.19 187 VAL A CA 1
ATOM 1522 C C . VAL A 1 187 ? -22.852 -5.486 19.626 1.00 79.19 187 VAL A C 1
ATOM 1524 O O . VAL A 1 187 ? -23.855 -5.254 18.943 1.00 79.19 187 VAL A O 1
ATOM 1527 N N . THR A 1 188 ? -22.918 -5.810 20.916 1.00 83.94 188 THR A N 1
ATOM 1528 C CA . THR A 1 188 ? -24.164 -5.758 21.694 1.00 83.94 188 THR A CA 1
ATOM 1529 C C . THR A 1 188 ? -24.538 -4.316 22.040 1.00 83.94 188 THR A C 1
ATOM 1531 O O . THR A 1 188 ? -23.706 -3.412 22.009 1.00 83.94 188 THR A O 1
ATOM 1534 N N . GLU A 1 189 ? -25.794 -4.080 22.410 1.00 83.88 189 GLU A N 1
ATOM 1535 C CA . GLU A 1 189 ? -26.263 -2.742 22.790 1.00 83.88 189 GLU A CA 1
ATOM 1536 C C . GLU A 1 189 ? -25.493 -2.174 23.993 1.00 83.88 189 GLU A C 1
ATOM 1538 O O . GLU A 1 189 ? -25.032 -1.036 23.954 1.00 83.88 189 GLU A O 1
ATOM 1543 N N . LYS A 1 190 ? -25.257 -2.996 25.026 1.00 86.50 190 LYS A N 1
ATOM 1544 C CA . LYS A 1 190 ? -24.471 -2.604 26.208 1.00 86.50 190 LYS A CA 1
ATOM 1545 C C . LYS A 1 190 ? -23.032 -2.232 25.844 1.00 86.50 190 LYS A C 1
ATOM 1547 O O . LYS A 1 190 ? -22.505 -1.245 26.344 1.00 86.50 190 LYS A O 1
ATOM 1552 N N . GLU A 1 191 ? -22.394 -2.992 24.956 1.00 87.38 191 GLU A N 1
ATOM 1553 C CA . GLU A 1 191 ? -21.039 -2.682 24.484 1.00 87.38 191 GLU A CA 1
ATOM 1554 C C . GLU A 1 191 ? -20.999 -1.408 23.650 1.00 87.38 191 GLU A C 1
ATOM 1556 O O . GLU A 1 191 ? -20.084 -0.607 23.810 1.00 87.38 191 GLU A O 1
ATOM 1561 N N . ALA A 1 192 ? -21.999 -1.188 22.800 1.00 88.56 192 ALA A N 1
ATOM 1562 C CA . ALA A 1 192 ? -22.109 0.029 22.013 1.00 88.56 192 ALA A CA 1
ATOM 1563 C C . ALA A 1 192 ? -22.256 1.270 22.915 1.00 88.56 192 ALA A C 1
ATOM 1565 O O . ALA A 1 192 ? -21.606 2.289 22.674 1.00 88.56 192 ALA A O 1
ATOM 1566 N N . VAL A 1 193 ? -23.025 1.162 24.003 1.00 91.31 193 VAL A N 1
ATOM 1567 C CA . VAL A 1 193 ? -23.127 2.202 25.037 1.00 91.31 193 VAL A CA 1
ATOM 1568 C C . VAL A 1 193 ? -21.768 2.468 25.695 1.00 91.31 193 VAL A C 1
ATOM 1570 O O . VAL A 1 193 ? -21.329 3.617 25.731 1.00 91.31 193 VAL A O 1
ATOM 1573 N N . MET A 1 194 ? -21.066 1.424 26.153 1.00 91.00 194 MET A N 1
ATOM 1574 C CA . MET A 1 194 ? -19.746 1.564 26.788 1.00 91.00 194 MET A CA 1
ATOM 1575 C C . MET A 1 194 ? -18.696 2.169 25.841 1.00 91.00 194 MET A C 1
ATOM 1577 O O . MET A 1 194 ? -17.943 3.055 26.239 1.00 91.00 194 MET A O 1
ATOM 1581 N N . LEU A 1 195 ? -18.659 1.727 24.579 1.00 91.56 195 LEU A N 1
ATOM 1582 C CA . LEU A 1 195 ? -17.749 2.255 23.557 1.00 91.56 195 LEU A CA 1
ATOM 1583 C C . LEU A 1 195 ? -18.038 3.728 23.251 1.00 91.56 195 LEU A C 1
ATOM 1585 O O . LEU A 1 195 ? -17.102 4.507 23.092 1.00 91.56 195 LEU A O 1
ATOM 1589 N N . THR A 1 196 ? -19.313 4.119 23.202 1.00 91.81 196 THR A N 1
ATOM 1590 C CA . THR A 1 196 ? -19.701 5.519 22.979 1.00 91.81 196 THR A CA 1
ATOM 1591 C C . THR A 1 196 ? -19.328 6.394 24.174 1.00 91.81 196 THR A C 1
ATOM 1593 O O . THR A 1 196 ? -18.817 7.491 23.979 1.00 91.81 196 THR A O 1
ATOM 1596 N N . ALA A 1 197 ? -19.512 5.905 25.403 1.00 91.62 197 ALA A N 1
ATOM 1597 C CA . ALA A 1 197 ? -19.105 6.621 26.613 1.00 91.62 197 ALA A CA 1
ATOM 1598 C C . ALA A 1 197 ? -17.580 6.832 26.672 1.00 91.62 197 ALA A C 1
ATOM 1600 O O . ALA A 1 197 ? -17.116 7.932 26.963 1.00 91.62 197 ALA A O 1
ATOM 1601 N N . LEU A 1 198 ? -16.795 5.807 26.324 1.00 91.94 198 LEU A N 1
ATOM 1602 C CA . LEU A 1 198 ? -15.336 5.917 26.221 1.00 91.94 198 LEU A CA 1
ATOM 1603 C C . LEU A 1 198 ? -14.906 6.876 25.100 1.00 91.94 198 LEU A C 1
ATOM 1605 O O . LEU A 1 198 ? -13.978 7.657 25.293 1.00 91.94 198 LEU A O 1
ATOM 1609 N N . GLN A 1 199 ? -15.590 6.856 23.951 1.00 91.38 199 GLN A N 1
ATOM 1610 C CA . GLN A 1 199 ? -15.348 7.807 22.861 1.00 91.38 199 GLN A CA 1
ATOM 1611 C C . GLN A 1 199 ? -15.666 9.249 23.286 1.00 91.38 199 GLN A C 1
ATOM 1613 O O . GLN A 1 199 ? -14.913 10.160 22.953 1.00 91.38 199 GLN A O 1
ATOM 1618 N N . ALA A 1 200 ? -16.733 9.460 24.063 1.00 89.69 200 ALA A N 1
ATOM 1619 C CA . ALA A 1 200 ? -17.080 10.772 24.604 1.00 89.69 200 ALA A CA 1
ATOM 1620 C C . ALA A 1 200 ? -15.998 11.290 25.564 1.00 89.69 200 ALA A C 1
ATOM 1622 O O . ALA A 1 200 ? -15.557 12.425 25.411 1.00 89.69 200 ALA A O 1
ATOM 1623 N N . GLN A 1 201 ? -15.488 10.446 26.471 1.00 91.25 201 GLN A N 1
ATOM 1624 C CA . GLN A 1 201 ? -14.355 10.798 27.344 1.00 91.25 201 GLN A CA 1
ATOM 1625 C C . GLN A 1 201 ? -13.086 11.127 26.541 1.00 91.25 201 GLN A C 1
ATOM 1627 O O . GLN A 1 201 ? -12.320 12.009 26.924 1.00 91.25 201 GLN A O 1
ATOM 1632 N N . LEU A 1 202 ? -12.865 10.451 25.409 1.00 89.06 202 LEU A N 1
ATOM 1633 C CA . LEU A 1 202 ? -11.717 10.702 24.535 1.00 89.06 202 LEU A CA 1
ATOM 1634 C C . LEU A 1 202 ? -11.802 12.029 23.773 1.00 89.06 202 LEU A C 1
ATOM 1636 O O . LEU A 1 202 ? -10.770 12.678 23.606 1.00 89.06 202 LEU A O 1
ATOM 1640 N N . GLU A 1 203 ? -12.987 12.407 23.288 1.00 86.88 203 GLU A N 1
ATOM 1641 C CA . GLU A 1 203 ? -13.185 13.609 22.464 1.00 86.88 203 GLU A CA 1
ATOM 1642 C C . GLU A 1 203 ? -13.481 14.867 23.290 1.00 86.88 203 GLU A C 1
ATOM 1644 O O . GLU A 1 203 ? -13.006 15.948 22.944 1.00 86.88 203 GLU A O 1
ATOM 1649 N N . LEU A 1 204 ? -14.252 14.735 24.373 1.00 85.75 204 LEU A N 1
ATOM 1650 C CA . LEU A 1 204 ? -14.766 15.859 25.163 1.00 85.75 204 LEU A CA 1
ATOM 1651 C C . LEU A 1 204 ? -14.101 16.003 26.541 1.00 85.75 204 LEU A C 1
ATOM 1653 O O . LEU A 1 204 ? -14.247 17.047 27.173 1.00 85.75 204 LEU A O 1
ATOM 1657 N N . GLY A 1 205 ? -13.360 14.992 27.007 1.00 84.88 205 GLY A N 1
ATOM 1658 C CA . GLY A 1 205 ? -12.815 14.959 28.367 1.00 84.88 205 GLY A CA 1
ATOM 1659 C C . GLY A 1 205 ? -13.885 14.620 29.406 1.00 84.88 205 GLY A C 1
ATOM 1660 O O . GLY A 1 205 ? -14.806 13.863 29.112 1.00 84.88 205 GLY A O 1
ATOM 1661 N N . ASP A 1 206 ? -13.770 15.161 30.621 1.00 84.38 206 ASP A N 1
ATOM 1662 C CA . ASP A 1 206 ? -14.717 14.893 31.710 1.00 84.38 206 ASP A CA 1
ATOM 1663 C C . ASP A 1 206 ? -16.122 15.449 31.425 1.00 84.38 206 ASP A C 1
ATOM 1665 O O . ASP A 1 206 ? -16.283 16.543 30.882 1.00 84.38 206 ASP A O 1
ATOM 1669 N N . CYS A 1 207 ? -17.154 14.721 31.862 1.00 74.81 207 CYS A N 1
ATOM 1670 C CA . CYS A 1 207 ? -18.549 15.113 31.671 1.00 74.81 207 CYS A CA 1
ATOM 1671 C C . CYS A 1 207 ? -18.867 16.468 32.350 1.00 74.81 207 CYS A C 1
ATOM 1673 O O . CYS A 1 207 ? -18.982 16.559 33.575 1.00 74.81 207 CYS A O 1
ATOM 1675 N N . GLY A 1 208 ? -19.004 17.534 31.554 1.00 66.75 208 GLY A N 1
ATOM 1676 C CA . GLY A 1 208 ? -19.251 18.897 32.047 1.00 66.75 208 GLY A CA 1
ATOM 1677 C C . GLY A 1 208 ? -20.636 19.468 31.728 1.00 66.75 208 GLY A C 1
ATOM 1678 O O . GLY A 1 208 ? -21.175 20.231 32.527 1.00 66.75 208 GLY A O 1
ATOM 1679 N N . SER A 1 209 ? -21.230 19.111 30.584 1.00 62.12 209 SER A N 1
ATOM 1680 C CA . SER A 1 209 ? -22.506 19.663 30.107 1.00 62.12 209 SER A CA 1
ATOM 1681 C C . SER A 1 209 ? -23.534 18.570 29.796 1.00 62.12 209 SER A C 1
ATOM 1683 O O . SER A 1 209 ? -23.195 17.480 29.343 1.00 62.12 209 SER A O 1
ATOM 1685 N N . PHE A 1 210 ? -24.813 18.875 30.035 1.00 61.44 210 PHE A N 1
ATOM 1686 C CA . PHE A 1 210 ? -25.943 17.974 29.766 1.00 61.44 210 PHE A CA 1
ATOM 1687 C C . PHE A 1 210 ? -26.395 17.968 28.293 1.00 61.44 210 PHE A C 1
ATOM 1689 O O . PHE A 1 210 ? -27.236 17.153 27.929 1.00 61.44 210 PHE A O 1
ATOM 1696 N N . ASP A 1 211 ? -25.834 18.838 27.446 1.00 68.12 211 ASP A N 1
ATOM 1697 C CA . ASP A 1 211 ? -26.252 19.037 26.049 1.00 68.12 211 ASP A CA 1
ATOM 1698 C C . ASP A 1 211 ? -25.226 18.465 25.054 1.00 68.12 211 ASP A C 1
ATOM 1700 O O . ASP A 1 211 ? -24.728 19.142 24.155 1.00 68.12 211 ASP A O 1
ATOM 1704 N N . VAL A 1 212 ? -24.818 17.214 25.280 1.00 77.31 212 VAL A N 1
ATOM 1705 C CA . VAL A 1 212 ? -23.883 16.503 24.399 1.00 77.31 212 VAL A CA 1
ATOM 1706 C C . VAL A 1 212 ? -24.670 15.663 23.400 1.00 77.31 212 VAL A C 1
ATOM 1708 O O . VAL A 1 212 ? -25.426 14.768 23.784 1.00 77.31 212 VAL A O 1
ATOM 1711 N N . ASP A 1 213 ? -24.446 15.891 22.104 1.00 83.56 213 ASP A N 1
ATOM 1712 C CA . ASP A 1 213 ? -25.004 15.024 21.068 1.00 83.56 213 ASP A CA 1
ATOM 1713 C C . ASP A 1 213 ? -24.219 13.708 20.960 1.00 83.56 213 ASP A C 1
ATOM 1715 O O . ASP A 1 213 ? -23.311 13.530 20.139 1.00 83.56 213 ASP A O 1
ATOM 1719 N N . TYR A 1 214 ? -24.617 12.738 21.782 1.00 84.88 214 TYR A N 1
ATOM 1720 C CA . TYR A 1 214 ? -24.044 11.394 21.785 1.00 84.88 214 TYR A CA 1
ATOM 1721 C C . TYR A 1 214 ? -24.189 10.661 20.443 1.00 84.88 214 TYR A C 1
ATOM 1723 O O . TYR A 1 214 ? -23.443 9.715 20.195 1.00 84.88 214 TYR A O 1
ATOM 1731 N N . ARG A 1 215 ? -25.113 11.067 19.558 1.00 85.56 215 ARG A N 1
ATOM 1732 C CA . ARG A 1 215 ? -25.293 10.410 18.250 1.00 85.56 215 ARG A CA 1
ATOM 1733 C C . ARG A 1 215 ? -24.140 10.725 17.309 1.00 85.56 215 ARG A C 1
ATOM 1735 O O . ARG A 1 215 ? -23.662 9.830 16.610 1.00 85.56 215 ARG A O 1
ATOM 1742 N N . THR A 1 216 ? -23.668 11.969 17.323 1.00 86.50 216 THR A N 1
ATOM 1743 C CA . THR A 1 216 ? -22.501 12.386 16.542 1.00 86.50 216 THR A CA 1
ATOM 1744 C C . THR A 1 216 ? -21.256 11.621 16.996 1.00 86.50 216 THR A C 1
ATOM 1746 O O . THR A 1 216 ? -20.591 10.996 16.169 1.00 86.50 216 THR A O 1
ATOM 1749 N N . ILE A 1 217 ? -21.026 11.526 18.308 1.00 87.81 217 ILE A N 1
ATOM 1750 C CA . ILE A 1 217 ? -19.901 10.774 18.892 1.00 87.81 217 ILE A CA 1
ATOM 1751 C C . ILE A 1 217 ? -20.009 9.275 18.571 1.00 87.81 217 ILE A C 1
ATOM 1753 O O . ILE A 1 217 ? -19.045 8.655 18.122 1.00 87.81 217 ILE A O 1
ATOM 1757 N N . ALA A 1 218 ? -21.200 8.684 18.716 1.00 87.44 218 ALA A N 1
ATOM 1758 C CA . ALA A 1 218 ? -21.440 7.288 18.353 1.00 87.44 218 ALA A CA 1
ATOM 1759 C C . ALA A 1 218 ? -21.122 7.020 16.874 1.00 87.44 218 ALA A C 1
ATOM 1761 O O . ALA A 1 218 ? -20.580 5.970 16.540 1.00 87.44 218 ALA A O 1
ATOM 1762 N N . SER A 1 219 ? -21.401 7.970 15.976 1.00 88.19 219 SER A N 1
ATOM 1763 C CA . SER A 1 219 ? -21.089 7.827 14.549 1.00 88.19 219 SER A CA 1
ATOM 1764 C C . SER A 1 219 ? -19.587 7.767 14.253 1.00 88.19 219 SER A C 1
ATOM 1766 O O . SER A 1 219 ? -19.191 7.264 13.198 1.00 88.19 219 SER A O 1
ATOM 1768 N N . HIS A 1 220 ? -18.740 8.253 15.167 1.00 87.56 220 HIS A N 1
ATOM 1769 C CA . HIS A 1 220 ? -17.289 8.205 15.023 1.00 87.56 220 HIS A CA 1
ATOM 1770 C C . HIS A 1 220 ? -16.735 6.800 15.277 1.00 87.56 220 HIS A C 1
ATOM 1772 O O . HIS A 1 220 ? -15.800 6.396 14.580 1.00 87.56 220 HIS A O 1
ATOM 1778 N N . CYS A 1 221 ? -17.342 6.033 16.189 1.00 86.75 221 CYS A N 1
ATOM 1779 C CA . CYS A 1 221 ? -16.838 4.727 16.621 1.00 86.75 221 CYS A CA 1
ATOM 1780 C C . CYS A 1 221 ? -17.716 3.520 16.247 1.00 86.75 221 CYS A C 1
ATOM 1782 O O . CYS A 1 221 ? -17.188 2.412 16.153 1.00 86.75 221 CYS A O 1
ATOM 1784 N N . LEU A 1 222 ? -19.015 3.698 15.989 1.00 87.56 222 LEU A N 1
ATOM 1785 C CA . LEU A 1 222 ? -19.971 2.607 15.770 1.00 87.56 222 LEU A CA 1
ATOM 1786 C C . LEU A 1 222 ? -20.523 2.551 14.334 1.00 87.56 222 LEU A C 1
ATOM 1788 O O . LEU A 1 222 ? -20.534 3.553 13.615 1.00 87.56 222 LEU A O 1
ATOM 1792 N N . PRO A 1 223 ? -21.019 1.376 13.893 1.00 85.38 223 PRO A N 1
ATOM 1793 C CA . PRO A 1 223 ? -21.744 1.254 12.634 1.00 85.38 223 PRO A CA 1
ATOM 1794 C C . PRO A 1 223 ? -23.018 2.106 12.625 1.00 85.38 223 PRO A C 1
ATOM 1796 O O . PRO A 1 223 ? -23.767 2.129 13.603 1.00 85.38 223 PRO A O 1
ATOM 1799 N N . SER A 1 224 ? -23.338 2.701 11.471 1.00 83.50 224 SER A N 1
ATOM 1800 C CA . SER A 1 224 ? -24.529 3.549 11.273 1.00 83.50 224 SER A CA 1
ATOM 1801 C C . SER A 1 224 ? -25.855 2.867 11.631 1.00 83.50 224 SER A C 1
ATOM 1803 O O . SER A 1 224 ? -26.817 3.544 11.974 1.00 83.50 224 SER A O 1
ATOM 1805 N N . ARG A 1 225 ? -25.903 1.528 11.603 1.00 81.75 225 ARG A N 1
ATOM 1806 C CA . ARG A 1 225 ? -27.061 0.726 12.027 1.00 81.75 225 ARG A CA 1
ATOM 1807 C C . ARG A 1 225 ? -27.344 0.818 13.532 1.00 81.75 225 ARG A C 1
ATOM 1809 O O . ARG A 1 225 ? -28.500 0.712 13.925 1.00 81.75 225 ARG A O 1
ATOM 1816 N N . LEU A 1 226 ? -26.311 0.958 14.366 1.00 81.06 226 LEU A N 1
ATOM 1817 C CA . LEU A 1 226 ? -26.448 0.974 15.827 1.00 81.06 226 LEU A CA 1
ATOM 1818 C C . LEU A 1 226 ? -26.679 2.387 16.370 1.00 81.06 226 LEU A C 1
ATOM 1820 O O . LEU A 1 226 ? -27.453 2.542 17.305 1.00 81.06 226 LEU A O 1
ATOM 1824 N N . VAL A 1 227 ? -26.086 3.405 15.739 1.00 85.44 227 VAL A N 1
ATOM 1825 C CA . VAL A 1 227 ? -26.165 4.821 16.150 1.00 85.44 227 VAL A CA 1
ATOM 1826 C C . VAL A 1 227 ? -27.584 5.324 16.493 1.00 85.44 227 VAL A C 1
ATOM 1828 O O . VAL A 1 227 ? -27.729 5.951 17.541 1.00 85.44 227 VAL A O 1
ATOM 1831 N N . PRO A 1 228 ? -28.642 5.087 15.685 1.00 82.94 228 PRO A N 1
ATOM 1832 C CA . PRO A 1 228 ? -29.957 5.681 15.952 1.00 82.94 228 PRO A CA 1
ATOM 1833 C C . PRO A 1 228 ? -30.705 5.066 17.145 1.00 82.94 228 PRO A C 1
ATOM 1835 O O . PRO A 1 228 ? -31.577 5.728 17.700 1.00 82.94 228 PRO A O 1
ATOM 1838 N N . ASN A 1 229 ? -30.372 3.835 17.543 1.00 82.12 229 ASN A N 1
ATOM 1839 C CA . ASN A 1 229 ? -31.119 3.066 18.547 1.00 82.12 229 ASN A CA 1
ATOM 1840 C C . ASN A 1 229 ? -30.435 3.040 19.924 1.00 82.12 229 ASN A C 1
ATOM 1842 O O . ASN A 1 229 ? -30.794 2.221 20.763 1.00 82.12 229 ASN A O 1
ATOM 1846 N N . LEU A 1 230 ? -29.426 3.884 20.157 1.00 85.19 230 LEU A N 1
ATOM 1847 C CA . LEU A 1 230 ? -28.664 3.851 21.404 1.00 85.19 230 LEU A CA 1
ATOM 1848 C C . LEU A 1 230 ? -29.400 4.550 22.557 1.00 85.19 230 LEU A C 1
ATOM 1850 O O . LEU A 1 230 ? -29.827 5.700 22.397 1.00 85.19 230 LEU A O 1
ATOM 1854 N N . PRO A 1 231 ? -29.478 3.919 23.743 1.00 87.88 231 PRO A N 1
ATOM 1855 C CA . PRO A 1 231 ? -30.043 4.547 24.926 1.00 87.88 231 PRO A CA 1
ATOM 1856 C C . PRO A 1 231 ? -29.084 5.622 25.456 1.00 87.88 231 PRO A C 1
ATOM 1858 O O . PRO A 1 231 ? -28.018 5.324 25.996 1.00 87.88 231 PRO A O 1
ATOM 1861 N N . GLN A 1 232 ? -29.473 6.892 25.313 1.00 86.06 232 GLN A N 1
ATOM 1862 C CA . GLN A 1 232 ? -28.651 8.036 25.730 1.00 86.06 232 GLN A CA 1
ATOM 1863 C C . GLN A 1 232 ? -28.416 8.075 27.245 1.00 86.06 232 GLN A C 1
ATOM 1865 O O . GLN A 1 232 ? -27.318 8.401 27.687 1.00 86.06 232 GLN A O 1
ATOM 1870 N N . GLU A 1 233 ? -29.415 7.677 28.035 1.00 86.12 233 GLU A N 1
ATOM 1871 C CA . GLU A 1 233 ? -29.307 7.608 29.496 1.00 86.12 233 GLU A CA 1
ATOM 1872 C C . GLU A 1 233 ? -28.202 6.637 29.935 1.00 86.12 233 GLU A C 1
ATOM 1874 O O . GLU A 1 233 ? -27.376 6.972 30.782 1.00 86.12 233 GLU A O 1
ATOM 1879 N N . GLY A 1 234 ? -28.110 5.472 29.283 1.00 86.50 234 GLY A N 1
ATOM 1880 C CA . GLY A 1 234 ? -27.042 4.507 29.537 1.00 86.50 234 GLY A CA 1
ATOM 1881 C C . GLY A 1 234 ? -25.656 5.068 29.213 1.00 86.50 234 GLY A C 1
ATOM 1882 O O . GLY A 1 234 ? -24.716 4.857 29.978 1.00 86.50 234 GLY A O 1
ATOM 1883 N N . ILE A 1 235 ? -25.526 5.821 28.112 1.00 88.25 235 ILE A N 1
ATOM 1884 C CA . ILE A 1 235 ? -24.254 6.456 27.728 1.00 88.25 235 ILE A CA 1
ATOM 1885 C C . ILE A 1 235 ? -23.852 7.482 28.781 1.00 88.25 235 ILE A C 1
ATOM 1887 O O . ILE A 1 235 ? -22.709 7.469 29.225 1.00 88.25 235 ILE A O 1
ATOM 1891 N N . MET A 1 236 ? -24.787 8.327 29.214 1.00 87.44 236 MET A N 1
ATOM 1892 C CA . MET A 1 236 ? -24.533 9.354 30.220 1.00 87.44 236 MET A CA 1
ATOM 1893 C C . MET A 1 236 ? -24.091 8.747 31.558 1.00 87.44 236 MET A C 1
ATOM 1895 O O . MET A 1 236 ? -23.102 9.202 32.129 1.00 87.44 236 MET A O 1
ATOM 1899 N N . LEU A 1 237 ? -24.772 7.702 32.039 1.00 89.50 237 LEU A N 1
ATOM 1900 C CA . LEU A 1 237 ? -24.408 7.018 33.286 1.00 89.50 237 LEU A CA 1
ATOM 1901 C C . LEU A 1 237 ? -22.997 6.422 33.213 1.00 89.50 237 LEU A C 1
ATOM 1903 O O . LEU A 1 237 ? -22.188 6.607 34.124 1.00 89.50 237 LEU A O 1
ATOM 1907 N N . HIS A 1 238 ? -22.674 5.746 32.109 1.00 89.50 238 HIS A N 1
ATOM 1908 C CA . HIS A 1 238 ? -21.332 5.208 31.909 1.00 89.50 238 HIS A CA 1
ATOM 1909 C C . HIS A 1 238 ? -20.287 6.314 31.742 1.00 89.50 238 HIS A C 1
ATOM 1911 O O . HIS A 1 238 ? -19.202 6.199 32.301 1.00 89.50 238 HIS A O 1
ATOM 1917 N N . TYR A 1 239 ? -20.606 7.403 31.049 1.00 89.69 239 TYR A N 1
ATOM 1918 C CA . TYR A 1 239 ? -19.697 8.530 30.861 1.00 89.69 239 TYR A CA 1
ATOM 1919 C C . TYR A 1 239 ? -19.363 9.218 32.192 1.00 89.69 239 TYR A C 1
ATOM 1921 O O . TYR A 1 239 ? -18.195 9.457 32.483 1.00 89.69 239 TYR A O 1
ATOM 1929 N N . GLN A 1 240 ? -20.355 9.416 33.067 1.00 89.06 240 GLN A N 1
ATOM 1930 C CA . GLN A 1 240 ? -20.137 9.937 34.421 1.00 89.06 240 GLN A CA 1
ATOM 1931 C C . GLN A 1 240 ? -19.221 9.038 35.262 1.00 89.06 240 GLN A C 1
ATOM 1933 O O . GLN A 1 240 ? -18.412 9.540 36.042 1.00 89.06 240 GLN A O 1
ATOM 1938 N N . SER A 1 241 ? -19.308 7.714 35.088 1.00 90.38 241 SER A N 1
ATOM 1939 C CA . SER A 1 241 ? -18.444 6.764 35.804 1.00 90.38 241 SER A CA 1
ATOM 1940 C C . SER A 1 241 ? -16.970 6.819 35.377 1.00 90.38 241 SER A C 1
ATOM 1942 O O . SER A 1 241 ? -16.112 6.331 36.107 1.00 90.38 241 SER A O 1
ATOM 1944 N N . LEU A 1 242 ? -16.669 7.428 34.224 1.00 88.94 242 LEU A N 1
ATOM 1945 C CA . LEU A 1 242 ? -15.316 7.566 33.672 1.00 88.94 242 LEU A CA 1
ATOM 1946 C C . LEU A 1 242 ? -14.627 8.879 34.078 1.00 88.94 242 LEU A C 1
ATOM 1948 O O . LEU A 1 242 ? -13.523 9.159 33.615 1.00 88.94 242 LEU A O 1
ATOM 1952 N N . ARG A 1 243 ? -15.256 9.690 34.934 1.00 87.81 243 ARG A N 1
ATOM 1953 C CA . ARG A 1 243 ? -14.727 10.991 35.350 1.00 87.81 243 ARG A CA 1
ATOM 1954 C C . ARG A 1 243 ? -13.332 10.871 35.972 1.00 87.81 243 ARG A C 1
ATOM 1956 O O . ARG A 1 243 ? -13.103 10.044 36.853 1.00 87.81 243 ARG A O 1
ATOM 1963 N N . GLY A 1 244 ? -12.422 11.744 35.549 1.00 86.38 244 GLY A N 1
ATOM 1964 C CA . GLY A 1 244 ? -11.024 11.759 35.975 1.00 86.38 244 GLY A CA 1
ATOM 1965 C C . GLY A 1 244 ? -10.122 10.808 35.185 1.00 86.38 244 GLY A C 1
ATOM 1966 O O . GLY A 1 244 ? -8.916 10.793 35.421 1.00 86.38 244 GLY A O 1
ATOM 1967 N N . MET A 1 245 ? -10.669 10.037 34.238 1.00 90.50 245 MET A N 1
ATOM 1968 C CA . MET A 1 245 ? -9.880 9.195 33.343 1.00 90.50 245 MET A CA 1
ATOM 1969 C C . MET A 1 245 ? -9.212 10.046 32.260 1.00 90.50 245 MET A C 1
ATOM 1971 O O . MET A 1 245 ? -9.868 10.788 31.526 1.00 90.50 245 MET A O 1
ATOM 1975 N N . THR A 1 246 ? -7.898 9.907 32.112 1.00 89.69 246 THR A N 1
ATOM 1976 C CA . THR A 1 246 ? -7.145 10.633 31.083 1.00 89.69 246 THR A CA 1
ATOM 1977 C C . THR A 1 246 ? -7.397 10.055 29.682 1.00 89.69 246 THR A C 1
ATOM 1979 O O . THR A 1 246 ? -7.738 8.883 29.522 1.00 89.69 246 THR A O 1
ATOM 1982 N N . SER A 1 247 ? -7.170 10.846 28.627 1.00 86.94 247 SER A N 1
ATOM 1983 C CA . SER A 1 247 ? -7.273 10.379 27.230 1.00 86.94 247 SER A CA 1
ATOM 1984 C C . SER A 1 247 ? -6.479 9.082 26.931 1.00 86.94 247 SER A C 1
ATOM 1986 O O . SER A 1 247 ? -7.050 8.151 26.356 1.00 86.94 247 SER A O 1
ATOM 1988 N N . PRO A 1 248 ? -5.198 8.923 27.337 1.00 85.94 248 PRO A N 1
ATOM 1989 C CA . PRO A 1 248 ? -4.473 7.670 27.109 1.00 85.94 248 PRO A CA 1
ATOM 1990 C C . PRO A 1 248 ? -5.057 6.478 27.883 1.00 85.94 248 PRO A C 1
ATOM 1992 O O . PRO A 1 248 ? -5.047 5.359 27.361 1.00 85.94 248 PRO A O 1
ATOM 1995 N N . GLU A 1 249 ? -5.589 6.693 29.089 1.00 87.94 249 GLU A N 1
ATOM 1996 C CA . GLU A 1 249 ? -6.256 5.649 29.877 1.00 87.94 249 GLU A CA 1
ATOM 1997 C C . GLU A 1 249 ? -7.586 5.238 29.248 1.00 87.94 249 GLU A C 1
ATOM 1999 O O . GLU A 1 249 ? -7.840 4.043 29.108 1.00 87.94 249 GLU A O 1
ATOM 2004 N N . ALA A 1 250 ? -8.383 6.199 28.774 1.00 89.06 250 ALA A N 1
ATOM 2005 C CA . ALA A 1 250 ? -9.624 5.936 28.053 1.00 89.06 250 ALA A CA 1
ATOM 2006 C C . ALA A 1 250 ? -9.361 5.158 26.755 1.00 89.06 250 ALA A C 1
ATOM 2008 O O . ALA A 1 250 ? -10.055 4.183 26.462 1.00 89.06 250 ALA A O 1
ATOM 2009 N N . LYS A 1 251 ? -8.292 5.494 26.019 1.00 88.00 251 LYS A N 1
ATOM 2010 C CA . LYS A 1 251 ? -7.883 4.766 24.805 1.00 88.00 251 LYS A CA 1
ATOM 2011 C C . LYS A 1 251 ? -7.440 3.338 25.138 1.00 88.00 251 LYS A C 1
ATOM 2013 O O . LYS A 1 251 ? -7.813 2.394 24.441 1.00 88.00 251 LYS A O 1
ATOM 2018 N N . LYS A 1 252 ? -6.692 3.151 26.232 1.00 87.12 252 LYS A N 1
ATOM 2019 C CA . LYS A 1 252 ? -6.295 1.822 26.728 1.00 87.12 252 LYS A CA 1
ATOM 2020 C C . LYS A 1 252 ? -7.513 1.005 27.181 1.00 87.12 252 LYS A C 1
ATOM 2022 O O . LYS A 1 252 ? -7.604 -0.171 26.837 1.00 87.12 252 LYS A O 1
ATOM 2027 N N . ALA A 1 253 ? -8.470 1.617 27.879 1.00 87.62 253 ALA A N 1
ATOM 2028 C CA . ALA A 1 253 ? -9.723 0.987 28.294 1.00 87.62 253 ALA A CA 1
ATOM 2029 C C . ALA A 1 253 ? -10.585 0.575 27.089 1.00 87.62 253 ALA A C 1
ATOM 2031 O O . ALA A 1 253 ? -11.082 -0.549 27.053 1.00 87.62 253 ALA A O 1
ATOM 2032 N N . PHE A 1 254 ? -10.674 1.424 26.063 1.00 88.75 254 PHE A N 1
ATOM 2033 C CA . PHE A 1 254 ? -11.356 1.128 24.800 1.00 88.75 254 PHE A CA 1
ATOM 2034 C C . PHE A 1 254 ? -10.753 -0.090 24.089 1.00 88.75 254 PHE A C 1
ATOM 2036 O O . PHE A 1 254 ? -11.466 -1.021 23.707 1.00 88.75 254 PHE A O 1
ATOM 2043 N N . LEU A 1 255 ? -9.422 -0.137 23.974 1.00 84.88 255 LEU A N 1
ATOM 2044 C CA . LEU A 1 255 ? -8.722 -1.288 23.401 1.00 84.88 255 LEU A CA 1
ATOM 2045 C C . LEU A 1 255 ? -8.905 -2.554 24.251 1.00 84.88 255 LEU A C 1
ATOM 2047 O O . LEU A 1 255 ? -9.117 -3.633 23.699 1.00 84.88 255 LEU A O 1
ATOM 2051 N N . ASN A 1 256 ? -8.863 -2.444 25.580 1.00 84.62 256 ASN A N 1
ATOM 2052 C CA . ASN A 1 256 ? -9.054 -3.577 26.487 1.00 84.62 256 ASN A CA 1
ATOM 2053 C C . ASN A 1 256 ? -10.478 -4.142 26.440 1.00 84.62 256 ASN A C 1
ATOM 2055 O O . ASN A 1 256 ? -10.634 -5.365 26.444 1.00 84.62 256 ASN A O 1
ATOM 2059 N N . LEU A 1 257 ? -11.497 -3.284 26.329 1.00 84.25 257 LEU A N 1
ATOM 2060 C CA . LEU A 1 257 ? -12.885 -3.710 26.157 1.00 84.25 257 LEU A CA 1
ATOM 2061 C C . LEU A 1 257 ? -13.014 -4.606 24.923 1.00 84.25 257 LEU A C 1
ATOM 2063 O O . LEU A 1 257 ? -13.582 -5.690 24.995 1.00 84.25 257 LEU A O 1
ATOM 2067 N N . ILE A 1 258 ? -12.384 -4.230 23.814 1.00 76.69 258 ILE A N 1
ATOM 2068 C CA . ILE A 1 258 ? -12.448 -5.033 22.591 1.00 76.69 258 ILE A CA 1
ATOM 2069 C C . ILE A 1 258 ? -11.552 -6.267 22.685 1.00 76.69 258 ILE A C 1
ATOM 2071 O O . ILE A 1 258 ? -11.918 -7.322 22.176 1.00 76.69 258 ILE A O 1
ATOM 2075 N N . ARG A 1 259 ? -10.431 -6.211 23.416 1.00 74.88 259 ARG A N 1
ATOM 2076 C CA . ARG A 1 259 ? -9.643 -7.416 23.734 1.00 74.88 259 ARG A CA 1
ATOM 2077 C C . ARG A 1 259 ? -10.407 -8.449 24.557 1.00 74.88 259 ARG A C 1
ATOM 2079 O O . ARG A 1 259 ? -10.021 -9.618 24.548 1.00 74.88 259 ARG A O 1
ATOM 2086 N N . SER A 1 260 ? -11.476 -8.057 25.243 1.00 74.44 260 SER A N 1
ATOM 2087 C CA . SER A 1 260 ? -12.344 -9.012 25.932 1.00 74.44 260 SER A CA 1
ATOM 2088 C C . SER A 1 260 ? -13.240 -9.803 24.966 1.00 74.44 260 SER A C 1
ATOM 2090 O O . SER A 1 260 ? -13.701 -10.889 25.311 1.00 74.44 260 SER A O 1
ATOM 2092 N N . TRP A 1 261 ? -13.449 -9.323 23.731 1.00 71.69 261 TRP A N 1
ATOM 2093 C CA . TRP A 1 261 ? -14.357 -9.971 22.788 1.00 71.69 261 TRP A CA 1
ATOM 2094 C C . TRP A 1 261 ? -13.812 -11.310 22.289 1.00 71.69 261 TRP A C 1
ATOM 2096 O O . TRP A 1 261 ? -12.656 -11.380 21.865 1.00 71.69 261 TRP A O 1
ATOM 2106 N N . PRO A 1 262 ? -14.638 -12.367 22.201 1.00 59.59 262 PRO A N 1
ATOM 2107 C CA . PRO A 1 262 ? -14.190 -13.685 21.743 1.00 59.59 262 PRO A CA 1
ATOM 2108 C C . PRO A 1 262 ? -13.522 -13.668 20.357 1.00 59.59 262 PRO A C 1
ATOM 2110 O O . PRO A 1 262 ? -12.618 -14.457 20.084 1.00 59.59 262 PRO A O 1
ATOM 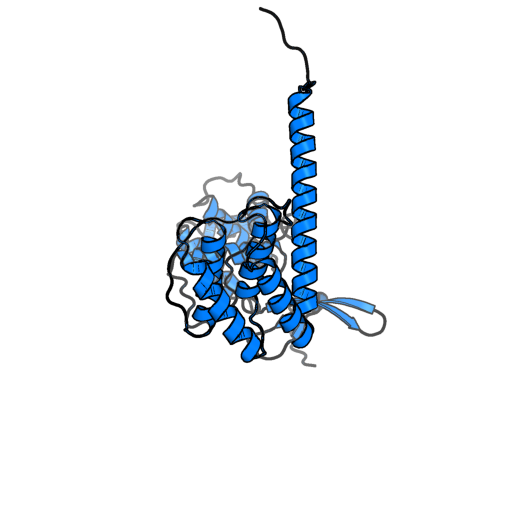2113 N N . PHE A 1 263 ? -13.936 -12.736 19.489 1.00 58.03 263 PHE A N 1
ATOM 2114 C CA . PHE A 1 263 ? -13.539 -12.673 18.079 1.00 58.03 263 PHE A CA 1
ATOM 2115 C C . PHE A 1 263 ? -12.599 -11.514 17.717 1.00 58.03 263 PHE A C 1
ATOM 2117 O O . PHE A 1 263 ? -12.286 -11.351 16.541 1.00 58.03 263 PHE A O 1
ATOM 2124 N N . HIS A 1 264 ? -12.096 -10.725 18.675 1.00 56.84 264 HIS A N 1
ATOM 2125 C CA . HIS A 1 264 ? -11.230 -9.572 18.357 1.00 56.84 264 HIS A CA 1
ATOM 2126 C C . HIS A 1 264 ? -9.913 -9.945 17.658 1.00 56.84 264 HIS A C 1
ATOM 2128 O O . HIS A 1 264 ? -9.294 -9.101 17.016 1.00 56.84 264 HIS A O 1
ATOM 2134 N N . ARG A 1 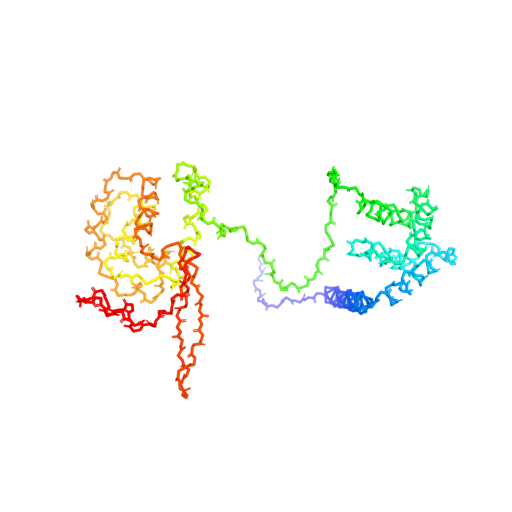265 ? -9.489 -11.212 17.774 1.00 57.56 265 ARG A N 1
ATOM 2135 C CA . ARG A 1 265 ? -8.281 -11.776 17.138 1.00 57.56 265 ARG A CA 1
ATOM 2136 C C . ARG A 1 265 ? -8.588 -12.646 15.924 1.00 57.56 265 ARG A C 1
ATOM 2138 O O . ARG A 1 265 ? -7.691 -13.320 15.424 1.00 57.56 265 ARG A O 1
ATOM 2145 N N . ALA A 1 266 ? -9.848 -12.712 15.503 1.00 56.69 266 ALA A N 1
ATOM 2146 C CA . ALA A 1 266 ? -10.251 -13.577 14.413 1.00 56.69 266 ALA A CA 1
ATOM 2147 C C . ALA A 1 266 ? -10.256 -12.816 13.088 1.00 56.69 266 ALA A C 1
ATOM 2149 O O . ALA A 1 266 ? -10.763 -11.696 12.990 1.00 56.69 266 ALA A O 1
ATOM 2150 N N . THR A 1 267 ? -9.721 -13.433 12.038 1.00 54.12 267 THR A N 1
ATOM 2151 C CA . THR A 1 267 ? -9.893 -12.895 10.689 1.00 54.12 267 THR A CA 1
ATOM 2152 C C . THR A 1 267 ? -11.282 -13.286 10.207 1.00 54.12 267 THR A C 1
ATOM 2154 O O . THR A 1 267 ? -11.574 -14.464 10.001 1.00 54.12 267 THR A O 1
ATOM 2157 N N . ILE A 1 268 ? -12.153 -12.288 10.082 1.00 58.22 268 ILE A N 1
ATOM 2158 C CA . ILE A 1 268 ? -13.537 -12.478 9.649 1.00 58.22 268 ILE A CA 1
ATOM 2159 C C . ILE A 1 268 ? -13.607 -12.260 8.142 1.00 58.22 268 ILE A C 1
ATOM 2161 O O . ILE A 1 268 ? -13.279 -11.169 7.672 1.00 58.22 268 ILE A O 1
ATOM 2165 N N . PHE A 1 269 ? -14.043 -13.270 7.404 1.00 56.84 269 PHE A N 1
ATOM 2166 C CA . PHE A 1 269 ? -14.276 -13.206 5.968 1.00 56.84 269 PHE A CA 1
ATOM 2167 C C . PHE A 1 269 ? -15.776 -13.206 5.706 1.00 56.84 269 PHE A C 1
ATOM 2169 O O . PHE A 1 269 ? -16.498 -14.074 6.200 1.00 56.84 269 PHE A O 1
ATOM 2176 N N . ASP A 1 270 ? -16.244 -12.251 4.911 1.00 54.44 270 ASP A N 1
ATOM 2177 C CA . ASP A 1 270 ? -17.6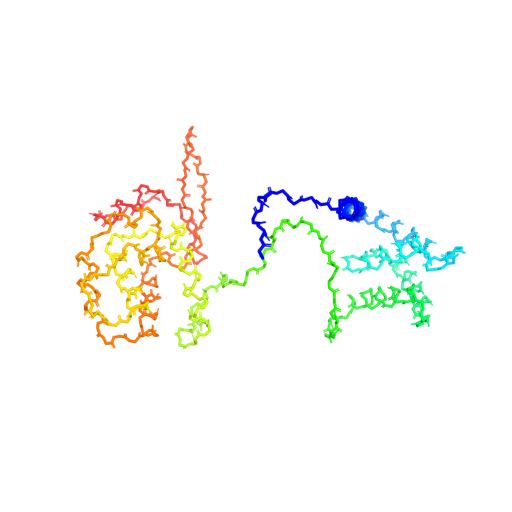06 -12.303 4.399 1.00 54.44 270 ASP A CA 1
ATOM 2178 C C . ASP A 1 270 ? -17.661 -13.407 3.342 1.00 54.44 270 ASP A C 1
ATOM 2180 O O . ASP A 1 270 ? -16.981 -13.346 2.316 1.00 54.44 270 ASP A O 1
ATOM 2184 N N . VAL A 1 271 ? -18.437 -14.452 3.616 1.00 47.94 271 VAL A N 1
ATOM 2185 C CA . VAL A 1 271 ? -18.579 -15.606 2.730 1.00 47.94 271 VAL A CA 1
ATOM 2186 C C . VAL A 1 271 ? -20.040 -15.773 2.346 1.00 47.94 271 VAL A C 1
ATOM 2188 O O . VAL A 1 271 ? -20.952 -15.653 3.165 1.00 47.94 271 VAL A O 1
ATOM 2191 N N . MET A 1 272 ? -20.289 -16.075 1.077 1.00 52.00 272 MET A N 1
ATOM 2192 C CA . MET A 1 272 ? -21.600 -16.561 0.666 1.00 52.00 272 MET A CA 1
ATOM 2193 C C . MET A 1 272 ? -21.594 -18.077 0.757 1.00 52.00 272 MET A C 1
ATOM 2195 O O . MET A 1 272 ? -20.898 -18.747 -0.003 1.00 52.00 272 MET A O 1
ATOM 2199 N N . VAL A 1 273 ? -22.365 -18.612 1.698 1.00 50.78 273 VAL A N 1
ATOM 2200 C CA . VAL A 1 273 ? -22.502 -20.056 1.871 1.00 50.78 273 VAL A CA 1
ATOM 2201 C C . VAL A 1 273 ? -23.748 -20.500 1.124 1.00 50.78 273 VAL A C 1
ATOM 2203 O O . VAL A 1 273 ? -24.840 -19.956 1.308 1.00 50.78 273 VAL A O 1
ATOM 2206 N N . ARG A 1 274 ? -23.586 -21.497 0.255 1.00 50.16 274 ARG A N 1
ATOM 2207 C CA . ARG A 1 274 ? -24.712 -22.198 -0.361 1.00 50.16 274 ARG A CA 1
ATOM 2208 C C . ARG A 1 274 ? -25.110 -23.353 0.542 1.00 50.16 274 ARG A C 1
ATOM 2210 O O . ARG A 1 274 ? -24.309 -24.255 0.762 1.00 50.16 274 ARG A O 1
ATOM 2217 N N . PHE A 1 275 ? -26.349 -23.336 1.025 1.00 44.34 275 PHE A N 1
ATOM 2218 C CA . PHE A 1 275 ? -26.946 -24.485 1.698 1.00 44.34 275 PHE A CA 1
ATOM 2219 C C . PHE A 1 275 ? -28.232 -24.869 0.963 1.00 44.34 275 PHE A C 1
ATOM 2221 O O . PHE A 1 275 ? -29.181 -24.087 0.873 1.00 44.34 275 PHE A O 1
ATOM 2228 N N . LYS A 1 276 ? -28.248 -26.075 0.383 1.00 61.78 276 LYS A N 1
ATOM 2229 C CA . LYS A 1 276 ? -29.274 -26.524 -0.579 1.00 61.78 276 LYS A CA 1
ATOM 2230 C C . LYS A 1 276 ? -29.418 -25.537 -1.760 1.00 61.78 276 LYS A C 1
ATOM 2232 O O . LYS A 1 276 ? -28.420 -25.173 -2.375 1.00 61.78 276 LYS A O 1
ATOM 2237 N N . ARG A 1 277 ? -30.649 -25.123 -2.103 1.00 47.56 277 ARG A N 1
ATOM 2238 C CA . ARG A 1 277 ? -30.974 -24.193 -3.207 1.00 47.56 277 ARG A CA 1
ATOM 2239 C C . ARG A 1 277 ? -30.915 -22.709 -2.815 1.00 47.56 277 ARG A C 1
ATOM 2241 O O . ARG A 1 277 ? -31.232 -21.861 -3.644 1.00 47.56 277 ARG A O 1
ATOM 2248 N N . HIS A 1 278 ? -30.510 -22.383 -1.587 1.00 40.47 278 HIS A N 1
ATOM 2249 C CA . HIS A 1 278 ? -30.503 -21.009 -1.090 1.00 40.47 278 HIS A CA 1
ATOM 2250 C C . HIS A 1 278 ? -29.077 -20.519 -0.801 1.00 40.47 278 HIS A C 1
ATOM 2252 O O . HIS A 1 278 ? -28.228 -21.245 -0.278 1.00 40.47 278 HIS A O 1
ATOM 2258 N N . LEU A 1 279 ? -28.821 -19.270 -1.191 1.00 44.69 279 LEU A N 1
ATOM 2259 C CA . LEU A 1 279 ? -27.605 -18.521 -0.893 1.00 44.69 279 LEU A CA 1
ATOM 2260 C C . LEU A 1 279 ? -27.843 -17.708 0.377 1.00 44.69 279 LEU A C 1
ATOM 2262 O O . LEU A 1 279 ? -28.767 -16.899 0.419 1.00 44.69 279 LEU A O 1
ATOM 2266 N N . PHE A 1 280 ? -26.988 -17.888 1.378 1.00 47.50 280 PHE A N 1
ATOM 2267 C CA . PHE A 1 280 ? -27.013 -17.089 2.597 1.00 47.50 280 PHE A CA 1
ATOM 2268 C C . PHE A 1 280 ? -25.707 -16.303 2.709 1.00 47.50 280 PHE A C 1
ATOM 2270 O O . PHE A 1 280 ? -24.617 -16.850 2.512 1.00 47.50 280 PHE A O 1
ATOM 2277 N N . ARG A 1 281 ? -25.804 -15.011 3.037 1.00 45.59 281 ARG A N 1
ATOM 2278 C CA . ARG A 1 281 ? -24.637 -14.258 3.510 1.00 45.59 281 ARG A CA 1
ATOM 2279 C C . ARG A 1 281 ? -24.286 -14.779 4.900 1.00 45.59 281 ARG A C 1
ATOM 2281 O O . ARG A 1 281 ? -25.163 -14.876 5.750 1.00 45.59 281 ARG A O 1
ATOM 2288 N N . SER A 1 282 ? -23.022 -15.116 5.121 1.00 52.50 282 SER A N 1
ATOM 2289 C CA . SER A 1 282 ? -22.502 -15.588 6.404 1.00 52.50 282 SER A CA 1
ATOM 2290 C C . SER A 1 282 ? -21.128 -14.972 6.650 1.00 52.50 282 SER A C 1
ATOM 2292 O O . SER A 1 282 ? -20.465 -14.517 5.718 1.00 52.50 282 SER A O 1
ATOM 2294 N N . LYS A 1 283 ? -20.670 -14.977 7.901 1.00 53.59 283 LYS A N 1
ATOM 2295 C CA . LYS A 1 283 ? -19.293 -14.612 8.237 1.00 53.59 283 LYS A CA 1
ATOM 2296 C C . LYS A 1 283 ? -18.513 -15.870 8.604 1.00 53.59 283 LYS A C 1
ATOM 2298 O O . LYS A 1 283 ? -18.908 -16.616 9.498 1.00 53.59 283 LYS A O 1
ATOM 2303 N N . LEU A 1 284 ? -17.420 -16.123 7.891 1.00 49.53 284 LEU A N 1
ATOM 2304 C CA . LEU A 1 284 ? -16.449 -17.152 8.242 1.00 49.53 284 LEU A CA 1
ATOM 2305 C C . LEU A 1 284 ? -15.447 -16.530 9.201 1.00 49.53 284 LEU A C 1
ATOM 2307 O O . LEU A 1 284 ? -14.847 -15.500 8.900 1.00 49.53 284 LEU A O 1
ATOM 2311 N N . VAL A 1 285 ? -15.269 -17.153 10.355 1.00 52.03 285 VAL A N 1
ATOM 2312 C CA . VAL A 1 285 ? -14.395 -16.645 11.404 1.00 52.03 285 VAL A CA 1
ATOM 2313 C C . VAL A 1 285 ? -13.223 -17.606 11.540 1.00 52.03 285 VAL A C 1
ATOM 2315 O O . VAL A 1 285 ? -13.398 -18.760 11.929 1.00 52.03 285 VAL A O 1
ATOM 2318 N N . ASN A 1 286 ? -12.019 -17.144 11.198 1.00 50.28 286 ASN A N 1
ATOM 2319 C CA . ASN A 1 286 ? -10.797 -17.898 11.454 1.00 50.28 286 ASN A CA 1
ATOM 2320 C C . ASN A 1 286 ? -10.262 -17.525 12.839 1.00 50.28 286 ASN A C 1
ATOM 2322 O O . ASN A 1 286 ? -9.765 -16.414 13.043 1.00 50.28 286 ASN A O 1
ATOM 2326 N N . LEU A 1 287 ? -10.390 -18.447 13.791 1.00 48.12 287 LEU A N 1
ATOM 2327 C CA . LEU A 1 287 ? -9.816 -18.316 15.121 1.00 48.12 287 LEU A CA 1
ATOM 2328 C C . LEU A 1 287 ? -8.392 -18.879 15.119 1.00 48.12 287 LEU A C 1
ATOM 2330 O O . LEU A 1 287 ? -8.188 -20.078 14.977 1.00 48.12 287 LEU A O 1
ATOM 2334 N N . LYS A 1 288 ? -7.401 -18.012 15.352 1.00 50.38 288 LYS A N 1
ATOM 2335 C CA . LYS A 1 288 ? -6.080 -18.387 15.896 1.00 50.38 288 LYS A CA 1
ATOM 2336 C C . LYS A 1 288 ? -5.421 -19.629 15.257 1.00 50.38 288 LYS A C 1
ATOM 2338 O O . LYS A 1 288 ? -4.932 -20.492 15.984 1.00 50.38 288 LYS A O 1
ATOM 2343 N N . ASN A 1 289 ? -5.404 -19.747 13.925 1.00 44.91 289 ASN A N 1
ATOM 2344 C CA . ASN A 1 289 ? -4.796 -20.892 13.223 1.00 44.91 289 ASN A CA 1
ATOM 2345 C C . ASN A 1 289 ? -5.325 -22.277 13.672 1.00 44.91 289 ASN A C 1
ATOM 2347 O O . ASN A 1 289 ? -4.666 -23.293 13.451 1.00 44.91 289 ASN A O 1
ATOM 2351 N N . LYS A 1 290 ? -6.513 -22.343 14.288 1.00 40.72 290 LYS A N 1
ATOM 2352 C CA . LYS A 1 290 ? -7.208 -23.584 14.636 1.00 40.72 290 LYS A CA 1
ATOM 2353 C C . LYS A 1 290 ? -8.683 -23.470 14.260 1.00 40.72 290 LYS A C 1
ATOM 2355 O O . LYS A 1 290 ? -9.435 -22.761 14.910 1.00 40.72 290 LYS A O 1
ATOM 2360 N N . VAL A 1 291 ? -9.038 -24.247 13.234 1.00 40.50 291 VAL A N 1
ATOM 2361 C CA . VAL A 1 291 ? -10.382 -24.538 12.703 1.00 40.50 291 VAL A CA 1
ATOM 2362 C C . VAL A 1 291 ? -11.194 -23.296 12.299 1.00 40.50 291 VAL A C 1
ATOM 2364 O O . VAL A 1 291 ? -11.574 -22.456 13.110 1.00 40.50 291 VAL A O 1
ATOM 2367 N N . ALA A 1 292 ? -11.484 -23.186 11.001 1.00 45.69 292 ALA A N 1
ATOM 2368 C CA . ALA A 1 292 ? -12.418 -22.192 10.486 1.00 45.69 292 ALA A CA 1
ATOM 2369 C C . ALA A 1 292 ? -13.846 -22.566 10.912 1.00 45.69 292 ALA A C 1
ATOM 2371 O O . ALA A 1 292 ? -14.336 -23.627 10.531 1.00 45.69 292 ALA A O 1
ATOM 2372 N N . ASN A 1 293 ? -14.511 -21.692 11.669 1.00 47.16 293 ASN A N 1
ATOM 2373 C CA . ASN A 1 293 ? -15.907 -21.881 12.062 1.00 47.16 293 ASN A CA 1
ATOM 2374 C C . ASN A 1 293 ? -16.811 -20.969 11.220 1.00 47.16 293 ASN A C 1
ATOM 2376 O O . ASN A 1 293 ? -16.536 -19.776 11.047 1.00 47.16 293 ASN A O 1
ATOM 2380 N N . PHE A 1 294 ? -17.902 -21.525 10.691 1.00 49.22 294 PHE A N 1
ATOM 2381 C CA . PHE A 1 294 ? -18.950 -20.753 10.025 1.00 49.22 294 PHE A CA 1
ATOM 2382 C C . PHE A 1 294 ? -19.911 -20.206 11.075 1.00 49.22 294 PHE A C 1
ATOM 2384 O O . PHE A 1 294 ? -20.524 -20.975 11.810 1.00 49.22 294 PHE A O 1
ATOM 2391 N N . ILE A 1 295 ? -20.072 -18.883 11.131 1.00 53.28 295 ILE A N 1
ATOM 2392 C CA . ILE A 1 295 ? -21.061 -18.254 12.005 1.00 53.28 295 ILE A CA 1
ATOM 2393 C C . ILE A 1 295 ? -22.141 -17.626 11.122 1.00 53.28 295 ILE A C 1
ATOM 2395 O O . ILE A 1 295 ? -21.887 -16.700 10.343 1.00 53.28 295 ILE A O 1
ATOM 2399 N N . SER A 1 296 ? -23.356 -18.171 11.214 1.00 43.44 296 SER A N 1
ATOM 2400 C CA . SER A 1 296 ? -24.545 -17.608 10.570 1.00 43.44 296 SER A CA 1
ATOM 2401 C C . SER A 1 296 ? -25.043 -16.397 11.362 1.00 43.44 296 SER A C 1
ATOM 2403 O O . SER A 1 296 ? -25.036 -16.418 12.595 1.00 43.44 296 SER A O 1
ATOM 2405 N N . TYR A 1 297 ? -25.518 -15.357 10.664 1.00 41.44 297 TYR A N 1
ATOM 2406 C CA . TYR A 1 297 ? -26.040 -14.117 11.265 1.00 41.44 297 TYR A CA 1
ATOM 2407 C C . TYR A 1 297 ? -27.099 -14.370 12.355 1.00 41.44 297 TYR A C 1
ATOM 2409 O O . TYR A 1 297 ? -27.201 -13.594 13.298 1.00 41.44 297 TYR A O 1
ATOM 2417 N N . HIS A 1 298 ? -27.848 -15.474 12.265 1.00 39.16 298 HIS A N 1
ATOM 2418 C CA . HIS A 1 298 ? -28.910 -15.819 13.214 1.00 39.16 298 HIS A CA 1
ATOM 2419 C C . HIS A 1 298 ? -28.391 -16.329 14.576 1.00 39.16 298 HIS A C 1
ATOM 2421 O O . HIS A 1 298 ? -29.050 -16.139 15.599 1.00 39.16 298 HIS A O 1
ATOM 2427 N N . PHE A 1 299 ? -27.205 -16.949 14.622 1.00 37.56 299 PHE A N 1
ATOM 2428 C CA . PHE A 1 299 ? -26.647 -17.533 15.854 1.00 37.56 299 PHE A CA 1
ATOM 2429 C C . PHE A 1 299 ? -25.897 -16.515 16.727 1.00 37.56 299 PHE A C 1
ATOM 2431 O O . PHE A 1 299 ? -25.817 -16.689 17.941 1.00 37.56 299 PHE A O 1
ATOM 2438 N N . LEU A 1 300 ? -25.415 -15.412 16.138 1.00 40.91 300 LEU A N 1
ATOM 2439 C CA . LEU A 1 300 ? -24.781 -14.313 16.883 1.00 40.91 300 LEU A CA 1
ATOM 2440 C C . LEU A 1 300 ? -25.755 -13.580 17.811 1.00 40.91 300 LEU A C 1
ATOM 2442 O O . LEU A 1 300 ? -25.349 -13.127 18.876 1.00 40.91 300 LEU A O 1
ATOM 2446 N N . TYR A 1 301 ? -27.031 -13.495 17.430 1.00 36.78 301 TYR A N 1
ATOM 2447 C CA . TYR A 1 301 ? -28.055 -12.817 18.228 1.00 36.78 301 TYR A CA 1
ATOM 2448 C C . TYR A 1 301 ? -28.749 -13.736 19.240 1.00 36.78 301 TYR A C 1
ATOM 2450 O O . TYR A 1 301 ? -29.198 -13.264 20.279 1.00 36.78 301 TYR A O 1
ATOM 2458 N N . THR A 1 302 ? -28.821 -15.043 18.975 1.00 34.09 302 THR A N 1
ATOM 2459 C CA . THR A 1 302 ? -29.559 -15.995 19.827 1.00 34.09 302 THR A CA 1
ATOM 2460 C C . THR A 1 302 ? -28.697 -16.625 20.920 1.00 34.09 302 THR A C 1
ATOM 2462 O O . THR A 1 302 ? -29.190 -16.835 22.024 1.00 34.09 302 THR A O 1
ATOM 2465 N N . SER A 1 303 ? -27.395 -16.835 20.692 1.00 36.69 303 SER A N 1
ATOM 2466 C CA . SER A 1 303 ? -26.528 -17.461 21.703 1.00 36.69 303 SER A CA 1
ATOM 2467 C C . SER A 1 303 ? -26.147 -16.538 22.873 1.00 36.69 303 SER A C 1
ATOM 2469 O O . SER A 1 303 ? -25.621 -17.020 23.872 1.00 36.69 303 SER A O 1
ATOM 2471 N N . PHE A 1 304 ? -26.415 -15.231 22.777 1.00 38.38 304 PHE A N 1
ATOM 2472 C CA . PHE A 1 304 ? -26.204 -14.273 23.871 1.00 38.38 304 PHE A CA 1
ATOM 2473 C C . PHE A 1 304 ? -27.421 -14.121 24.801 1.00 38.38 304 PHE A C 1
ATOM 2475 O O . PHE A 1 304 ? -27.306 -13.465 25.834 1.00 38.38 304 PHE A O 1
ATOM 2482 N N . ALA A 1 305 ? -28.565 -14.737 24.471 1.00 32.09 305 ALA A N 1
ATOM 2483 C CA . ALA A 1 305 ? -29.803 -14.614 25.246 1.00 32.09 305 ALA A CA 1
ATOM 2484 C C . ALA A 1 305 ? -30.188 -15.865 26.059 1.00 32.09 305 ALA A C 1
ATOM 2486 O O . ALA A 1 305 ? -31.148 -15.810 26.821 1.00 32.09 305 ALA A O 1
ATOM 2487 N N . GLY A 1 306 ? -29.467 -16.984 25.966 1.00 29.09 306 GLY A N 1
ATOM 2488 C CA . GLY A 1 306 ? -29.840 -18.160 26.749 1.00 29.09 306 GLY A CA 1
ATOM 2489 C C . GLY A 1 306 ? -28.931 -19.360 26.538 1.00 29.09 306 GLY A C 1
ATOM 2490 O O . GLY A 1 306 ? -28.646 -19.745 25.413 1.00 29.09 306 GLY A O 1
ATOM 2491 N N . THR A 1 307 ? -28.486 -19.906 27.667 1.00 37.38 307 THR A N 1
ATOM 2492 C CA . THR A 1 307 ? -28.005 -21.270 27.933 1.00 37.38 307 THR A CA 1
ATOM 2493 C C . THR A 1 307 ? -27.980 -22.273 26.773 1.00 37.38 307 THR A C 1
ATOM 2495 O O . THR A 1 307 ? -29.013 -22.566 26.177 1.00 37.38 307 THR A O 1
ATOM 2498 N N . GLY A 1 308 ? -26.841 -22.955 26.621 1.00 29.34 308 GLY A N 1
ATOM 2499 C CA . GLY A 1 308 ? -26.786 -24.303 26.049 1.00 29.34 308 GLY A CA 1
ATOM 2500 C C . GLY A 1 308 ? -25.866 -24.428 24.845 1.00 29.34 308 GLY A C 1
ATOM 2501 O O . GLY A 1 308 ? -26.275 -24.237 23.705 1.00 29.34 308 GLY A O 1
ATOM 2502 N N . VAL A 1 309 ? -24.623 -24.826 25.111 1.00 29.31 309 VAL A N 1
ATOM 2503 C CA . VAL A 1 309 ? -23.721 -25.406 24.112 1.00 29.31 309 VAL A CA 1
ATOM 2504 C C . VAL A 1 309 ? -24.444 -26.574 23.435 1.00 29.31 309 VAL A C 1
ATOM 2506 O O . VAL A 1 309 ? -24.781 -27.553 24.094 1.00 29.31 309 VAL A O 1
ATOM 2509 N N . THR A 1 310 ? -24.667 -26.488 22.126 1.00 24.92 310 THR A N 1
ATOM 2510 C CA . THR A 1 310 ? -24.946 -27.663 21.292 1.00 24.92 310 THR A CA 1
ATOM 2511 C C . THR A 1 310 ? -23.928 -27.709 20.167 1.00 24.92 310 THR A C 1
ATOM 2513 O O . THR A 1 310 ? -23.934 -26.906 19.238 1.00 24.92 310 THR A O 1
ATOM 2516 N N . THR A 1 311 ? -22.998 -28.640 20.334 1.00 27.03 311 THR A N 1
ATOM 2517 C CA . THR A 1 311 ? -22.001 -29.073 19.364 1.00 27.03 311 THR A CA 1
ATOM 2518 C C . THR A 1 311 ? -22.698 -29.822 18.225 1.00 27.03 311 THR A C 1
ATOM 2520 O O . THR A 1 311 ? -23.470 -30.740 18.498 1.00 27.03 311 THR A O 1
ATOM 2523 N N . PHE A 1 312 ? -22.386 -29.471 16.978 1.00 28.38 312 PHE A N 1
ATOM 2524 C CA . PHE A 1 312 ? -22.457 -30.356 15.812 1.00 28.38 312 PHE A CA 1
ATOM 2525 C C . PHE A 1 312 ? -21.221 -30.114 14.950 1.00 28.38 312 PHE A C 1
ATOM 2527 O O . PHE A 1 312 ? -20.846 -28.927 14.798 1.00 28.38 312 PHE A O 1
#

InterPro domains:
  IPR000299 FERM domain [PS50057] (81-312)
  IPR000857 MyTH4 domain [PF00784] (37-121)
  IPR000857 MyTH4 domain [PS51016] (1-148)
  IPR014352 FERM/acyl-CoA-binding protein superfamily [G3DSA:1.20.80.10] (155-262)
  IPR019748 FERM central domain [PF00373] (162-269)
  IPR019748 FERM central domain [cd14473] (170-261)
  IPR019749 Band 4.1 domain [SM00295] (12-269)
  IPR035963 FERM superfamily, second domain [SSF47031] (152-263)
  IPR038185 MyTH4 domain superfamily [G3DSA:1.25.40.530] (6-140)

Secondary structure (DSSP, 8-state):
------------HHHHHHHHHHHHHHHHHHHHHHHHHHHHHHHHT-HHHHHHHHHHHHHHTSS-SSTT-HHHHHHHHHHHHHHHH---SSHHHHHHHHHHHHHHHT-SSSHHHHHHHHHHHHHHHTTS---------PPP-----------------GGG--SSSHHHHHHHHHHHHHHHHTT-S---HHHHHHHHHHHHHHHH-S---S---HHHHHHHHS-TTTGGG--HHHHHHHHHHTTT--HHHHHHHHHHHHHTSTTTTSEEEEEEEEETTEEEEEEEEE-TTS-EEEE-HHHHHHTTSS------

Radius of gyration: 30.67 Å; chains: 1; bounding box: 62×82×73 Å

Foldseek 3Di:
DDDDDDDDPPDDPVNVVVVVVVVVVLVVVVVLVVVLVVQLVVLVVDLVSVLVLLVVLLVLQPPHVDAPPPSNLSSLVSLLVSLQPDARPDPVSLVVLLVSLVVLCVPPPGPSVVSSVSSNCSSVCVVPPDDDDDDDDDDDDDPDPPDDDDDADPDDDPVPQDLVDPVSLVRVLVVQLVCQQVVVDDADLLNLLLLLLLLCCQPPNADDDPPDPSLVSSNSRHHPVNSVVHDVVSNVVNNNVCHPPDNSRSSSVSVVSLVVDPQSNWDWDFDFDDDPPDTATWIFTHPDVPDTDTGGPVCSVPVVPDDDDDDD

Sequence (312 aa):
MKKWLAGKRFYSNEEVIAETNGDTVCRAEDEHIHLLQTITERAMLKDSLLGELYLQLIKQTTDHPDPNSRVNLRHWALLSLACSVVLPPQRLIRKYLIAHLKKCSGDCISEEGKYARFAEKVGIGLFHPMSQGNNQNPPKCTRKSHHLFLFKKHLFLDHFMDLDDSVEKELLYHQLLHSLRADRFPVTEKEAVMLTALQAQLELGDCGSFDVDYRTIASHCLPSRLVPNLPQEGIMLHYQSLRGMTSPEAKKAFLNLIRSWPFHRATIFDVMVRFKRHLFRSKLVNLKNKVANFISYHFLYTSFAGTGVTTF

pLDDT: mean 71.66, std 20.86, range [24.92, 97.19]

Organism: Rhodnius prolixus (NCBI:txid13249)